Protein AF-A0A1Q7Q8C8-F1 (afdb_monomer)

pLDDT: mean 80.52, std 18.06, range [37.44, 98.44]

Structure (mmCIF, N/CA/C/O backbone):
data_AF-A0A1Q7Q8C8-F1
#
_entry.id   AF-A0A1Q7Q8C8-F1
#
loop_
_atom_site.group_PDB
_atom_site.id
_atom_site.type_symbol
_atom_site.label_atom_id
_atom_site.label_alt_id
_atom_site.label_comp_id
_atom_site.label_asym_id
_atom_site.label_entity_id
_atom_site.label_seq_id
_atom_site.pdbx_PDB_ins_code
_atom_site.Cartn_x
_atom_site.Cartn_y
_atom_site.Cartn_z
_atom_site.occupancy
_atom_site.B_iso_or_equiv
_atom_site.auth_seq_id
_atom_site.auth_comp_id
_atom_site.auth_asym_id
_atom_site.auth_atom_id
_atom_site.pdbx_PDB_model_num
ATOM 1 N N . MET A 1 1 ? 10.130 -3.781 -36.002 1.00 45.94 1 MET A N 1
ATOM 2 C CA . MET A 1 1 ? 10.849 -2.950 -35.009 1.00 45.94 1 MET A CA 1
ATOM 3 C C . MET A 1 1 ? 9.810 -2.053 -34.339 1.00 45.94 1 MET A C 1
ATOM 5 O O . MET A 1 1 ? 9.221 -1.246 -35.039 1.00 45.94 1 MET A O 1
ATOM 9 N N . GLN A 1 2 ? 9.482 -2.270 -33.060 1.00 54.88 2 GLN A N 1
ATOM 10 C CA . GLN A 1 2 ? 8.483 -1.458 -32.336 1.00 54.88 2 GLN A CA 1
ATOM 11 C C . GLN A 1 2 ? 9.151 -0.215 -31.720 1.00 54.88 2 GLN A C 1
ATOM 13 O O . GLN A 1 2 ? 10.257 -0.324 -31.184 1.00 54.88 2 GLN A O 1
ATOM 18 N N . ARG A 1 3 ? 8.516 0.956 -31.858 1.00 59.94 3 ARG A N 1
ATOM 19 C CA . ARG A 1 3 ? 9.008 2.287 -31.453 1.00 59.94 3 ARG A CA 1
ATOM 20 C C . ARG A 1 3 ? 8.841 2.506 -29.945 1.00 59.94 3 ARG A C 1
ATOM 22 O O . ARG A 1 3 ? 8.082 1.811 -29.282 1.00 59.94 3 ARG A O 1
ATOM 29 N N . ARG A 1 4 ? 9.516 3.522 -29.391 1.00 56.34 4 ARG A N 1
ATOM 30 C CA . ARG A 1 4 ? 9.386 3.944 -27.976 1.00 56.34 4 ARG A CA 1
ATOM 31 C C . ARG A 1 4 ? 7.927 4.215 -27.567 1.00 56.34 4 ARG A C 1
ATOM 33 O O . ARG A 1 4 ? 7.562 3.990 -26.420 1.00 56.34 4 ARG A O 1
ATOM 40 N N . GLU A 1 5 ? 7.093 4.644 -28.513 1.00 58.59 5 GLU A N 1
ATOM 41 C CA . GLU A 1 5 ? 5.653 4.866 -28.329 1.00 58.59 5 GLU A CA 1
ATOM 42 C C . GLU A 1 5 ? 4.870 3.578 -28.035 1.00 58.59 5 GLU A C 1
ATOM 44 O O . GLU A 1 5 ? 3.936 3.615 -27.237 1.00 58.59 5 GLU A O 1
ATOM 49 N N . ASP A 1 6 ? 5.312 2.429 -28.560 1.00 62.47 6 ASP A N 1
ATOM 50 C CA . ASP A 1 6 ? 4.689 1.119 -28.315 1.00 62.47 6 ASP A CA 1
ATOM 51 C C . ASP A 1 6 ? 4.881 0.646 -26.862 1.00 62.47 6 ASP A C 1
ATOM 53 O O . ASP A 1 6 ? 4.250 -0.314 -26.420 1.00 62.47 6 ASP A O 1
ATOM 57 N N . MET A 1 7 ? 5.741 1.330 -26.095 1.00 61.09 7 MET A N 1
ATOM 58 C CA . MET A 1 7 ? 5.990 1.036 -24.685 1.00 61.09 7 MET A CA 1
ATOM 59 C C . MET A 1 7 ? 5.110 1.853 -23.724 1.00 61.09 7 MET A C 1
ATOM 61 O O . MET A 1 7 ? 5.067 1.531 -22.536 1.00 61.09 7 MET A O 1
ATOM 65 N N . ARG A 1 8 ? 4.373 2.871 -24.209 1.00 61.03 8 ARG A N 1
ATOM 66 C CA . ARG A 1 8 ? 3.473 3.711 -23.384 1.00 61.03 8 ARG A CA 1
ATOM 67 C C . ARG A 1 8 ? 2.489 2.909 -22.518 1.00 61.03 8 ARG A C 1
ATOM 69 O O . ARG A 1 8 ? 2.345 3.274 -21.352 1.00 61.03 8 ARG A O 1
ATOM 76 N N . PRO A 1 9 ? 1.851 1.825 -23.005 1.00 58.94 9 PRO A N 1
ATOM 77 C CA . PRO A 1 9 ? 0.934 1.031 -22.182 1.00 58.94 9 PRO A CA 1
ATOM 78 C C . PRO A 1 9 ? 1.600 0.393 -20.955 1.00 58.94 9 PRO A C 1
ATOM 80 O O . PRO A 1 9 ? 0.945 0.173 -19.944 1.00 58.94 9 PRO A O 1
ATOM 83 N N . PHE A 1 10 ? 2.909 0.129 -21.011 1.00 60.78 10 PHE A N 1
ATOM 84 C CA . PHE A 1 10 ? 3.659 -0.473 -19.903 1.00 60.78 10 PHE A CA 1
ATOM 85 C C . PHE A 1 10 ? 4.160 0.556 -18.883 1.00 60.78 10 PHE A C 1
ATOM 87 O O . PHE A 1 10 ? 4.680 0.173 -17.836 1.00 60.78 10 PHE A O 1
ATOM 94 N N . MET A 1 11 ? 4.031 1.852 -19.182 1.00 67.25 11 MET A N 1
ATOM 95 C CA . MET A 1 11 ? 4.530 2.923 -18.323 1.00 67.25 11 MET A CA 1
ATOM 96 C C . MET A 1 11 ? 3.492 3.433 -17.319 1.00 67.25 11 MET A C 1
ATOM 98 O O . MET A 1 11 ? 3.884 3.879 -16.244 1.00 67.25 11 MET A O 1
ATOM 102 N N . ASP A 1 12 ? 2.193 3.339 -17.623 1.00 81.06 12 ASP A N 1
ATOM 103 C CA . ASP A 1 12 ? 1.120 3.764 -16.713 1.00 81.06 12 ASP A CA 1
ATOM 104 C C . ASP A 1 12 ? 0.337 2.561 -16.162 1.00 81.06 12 ASP A C 1
ATOM 106 O O . ASP A 1 12 ? -0.784 2.244 -16.574 1.00 81.06 12 ASP A O 1
ATOM 110 N N . ARG A 1 13 ? 0.978 1.856 -15.222 1.00 85.31 13 ARG A N 1
ATOM 111 C CA . ARG A 1 13 ? 0.416 0.668 -14.556 1.00 85.31 13 ARG A CA 1
ATOM 112 C C . ARG A 1 13 ? -0.884 0.996 -13.817 1.00 85.31 13 ARG A C 1
ATOM 114 O O . ARG A 1 13 ? -1.843 0.230 -13.891 1.00 85.31 13 ARG A O 1
ATOM 121 N N . ASP A 1 14 ? -0.940 2.160 -13.181 1.00 92.69 14 ASP A N 1
ATOM 122 C CA . ASP A 1 14 ? -2.064 2.565 -12.336 1.00 92.69 14 ASP A CA 1
ATOM 123 C C . ASP A 1 14 ? -3.303 2.923 -13.159 1.00 92.69 14 ASP A C 1
ATOM 125 O O . ASP A 1 14 ? -4.415 2.601 -12.743 1.00 92.69 14 ASP A O 1
ATOM 129 N N . ALA A 1 15 ? -3.134 3.505 -14.356 1.00 92.31 15 ALA A N 1
ATOM 130 C CA . ALA A 1 15 ? -4.243 3.680 -15.302 1.00 92.31 15 ALA A CA 1
ATOM 131 C C . ALA A 1 15 ? -4.898 2.347 -15.672 1.00 92.31 15 ALA A C 1
ATOM 133 O O . ALA A 1 15 ? -6.123 2.251 -15.734 1.00 92.31 15 ALA A O 1
ATOM 134 N N . SER A 1 16 ? -4.080 1.321 -15.914 1.00 91.25 16 SER A N 1
ATOM 135 C CA . SER A 1 16 ? -4.578 0.004 -16.314 1.00 91.25 16 SER A CA 1
ATOM 136 C C . SER A 1 16 ? -5.363 -0.657 -15.181 1.00 91.25 16 SER A C 1
ATOM 138 O O . SER A 1 16 ? -6.469 -1.144 -15.410 1.00 91.25 16 SER A O 1
ATOM 140 N N . ILE A 1 17 ? -4.837 -0.616 -13.950 1.00 95.06 17 ILE A N 1
ATOM 141 C CA . ILE A 1 17 ? -5.529 -1.144 -12.762 1.00 95.06 17 ILE A CA 1
ATOM 142 C C . ILE A 1 17 ? -6.854 -0.397 -12.544 1.00 95.06 17 ILE A C 1
ATOM 144 O O . ILE A 1 17 ? -7.894 -1.036 -12.382 1.00 95.06 17 ILE A O 1
ATOM 148 N N . ALA A 1 18 ? -6.838 0.940 -12.598 1.00 96.75 18 ALA A N 1
ATOM 149 C CA . ALA A 1 18 ? -8.039 1.754 -12.427 1.00 96.75 18 ALA A CA 1
ATOM 150 C C . ALA A 1 18 ? -9.103 1.435 -13.487 1.00 96.75 18 ALA A C 1
ATOM 152 O O . ALA A 1 18 ? -10.255 1.204 -13.137 1.00 96.75 18 ALA A O 1
ATOM 153 N N . SER A 1 19 ? -8.715 1.328 -14.762 1.00 95.94 19 SER A N 1
ATOM 154 C CA . SER A 1 19 ? -9.643 1.017 -15.857 1.00 95.94 19 SER A CA 1
ATOM 155 C C . SER A 1 19 ? -10.330 -0.342 -15.683 1.00 95.94 19 SER A C 1
ATOM 157 O O . SER A 1 19 ? -11.536 -0.461 -15.913 1.00 95.94 19 SER A O 1
ATOM 159 N N . VAL A 1 20 ? -9.592 -1.368 -15.240 1.00 96.50 20 VAL A N 1
ATOM 160 C CA . VAL A 1 20 ? -10.173 -2.688 -14.948 1.00 96.50 20 VAL A CA 1
ATOM 161 C C . VAL A 1 20 ? -11.140 -2.603 -13.769 1.00 96.50 20 VAL A C 1
ATOM 163 O O . VAL A 1 20 ? -12.252 -3.124 -13.864 1.00 96.50 20 VAL A O 1
ATOM 166 N N . MET A 1 21 ? -10.758 -1.921 -12.685 1.00 98.12 21 MET A N 1
ATOM 167 C CA . MET A 1 21 ? -11.630 -1.740 -11.522 1.00 98.12 21 MET A CA 1
ATOM 168 C C . MET A 1 21 ? -12.912 -0.988 -11.882 1.00 98.12 21 MET A C 1
ATOM 170 O O . MET A 1 21 ? -13.998 -1.447 -11.538 1.00 98.12 21 MET A O 1
ATOM 174 N N . GLU A 1 22 ? -12.819 0.109 -12.629 1.00 97.88 22 GLU A N 1
ATOM 175 C CA . GLU A 1 22 ? -13.979 0.879 -13.079 1.00 97.88 22 GLU A CA 1
ATOM 176 C C . GLU A 1 22 ? -14.919 0.027 -13.939 1.00 97.88 22 GLU A C 1
ATOM 178 O O . GLU A 1 22 ? -16.108 -0.074 -13.641 1.00 97.88 22 GLU A O 1
ATOM 183 N N . ARG A 1 23 ? -14.394 -0.626 -14.983 1.00 98.06 23 ARG A N 1
ATOM 184 C CA . ARG A 1 23 ? -15.218 -1.309 -15.992 1.00 98.06 23 ARG A CA 1
ATOM 185 C C . ARG A 1 23 ? -15.761 -2.656 -15.530 1.00 98.06 23 ARG A C 1
ATOM 187 O O . ARG A 1 23 ? -16.898 -3.008 -15.844 1.00 98.06 23 ARG A O 1
ATOM 194 N N . GLU A 1 24 ? -14.939 -3.446 -14.848 1.00 98.31 24 GLU A N 1
ATOM 195 C CA . GLU A 1 24 ? -15.262 -4.842 -14.545 1.00 98.31 24 GLU A CA 1
ATOM 196 C C . GLU A 1 24 ? -15.802 -5.048 -13.137 1.00 98.31 24 GLU A C 1
ATOM 198 O O . GLU A 1 24 ? -16.494 -6.044 -12.904 1.00 98.31 24 GLU A O 1
ATOM 203 N N . VAL A 1 25 ? -15.506 -4.127 -12.216 1.00 98.44 25 VAL A N 1
ATOM 204 C CA . VAL A 1 25 ? -15.885 -4.249 -10.807 1.00 98.44 25 VAL A CA 1
ATOM 205 C C . VAL A 1 25 ? -16.928 -3.203 -10.438 1.00 98.44 25 VAL A C 1
ATOM 207 O O . VAL A 1 25 ? -18.074 -3.561 -10.174 1.00 98.44 25 VAL A O 1
ATOM 210 N N . LEU A 1 26 ? -16.566 -1.921 -10.469 1.00 97.94 26 LEU A N 1
ATOM 211 C CA . LEU A 1 26 ? -17.373 -0.831 -9.922 1.00 97.94 26 LEU A CA 1
ATOM 212 C C . LEU A 1 26 ? -18.637 -0.567 -10.751 1.00 97.94 26 LEU A C 1
ATOM 214 O O . LEU A 1 26 ? -19.735 -0.617 -10.200 1.00 97.94 26 LEU A O 1
ATOM 218 N N . ALA A 1 27 ? -18.518 -0.410 -12.075 1.00 97.81 27 ALA A N 1
ATOM 219 C CA . ALA A 1 27 ? -19.667 -0.205 -12.968 1.00 97.81 27 ALA A CA 1
ATOM 220 C C . ALA A 1 27 ? -20.634 -1.402 -13.003 1.00 97.81 27 ALA A C 1
ATOM 222 O O . ALA A 1 27 ? -21.789 -1.270 -13.397 1.00 97.81 27 ALA A O 1
ATOM 223 N N . LYS A 1 28 ? -20.159 -2.585 -12.599 1.00 98.38 28 LYS A N 1
ATOM 224 C CA . LYS A 1 28 ? -20.944 -3.826 -12.538 1.00 98.38 28 LYS A CA 1
ATOM 225 C C . LYS A 1 28 ? -21.374 -4.182 -11.111 1.00 98.38 28 LYS A C 1
ATOM 227 O O . LYS A 1 28 ? -21.872 -5.286 -10.903 1.00 98.38 28 LYS A O 1
ATOM 232 N N . HIS A 1 29 ? -21.159 -3.287 -10.142 1.00 96.94 29 HIS A N 1
ATOM 233 C CA . HIS A 1 29 ? -21.492 -3.474 -8.725 1.00 96.94 29 HIS A CA 1
ATOM 234 C C . HIS A 1 29 ? -20.930 -4.769 -8.109 1.00 96.94 29 HIS A C 1
ATOM 236 O O . HIS A 1 29 ? -21.582 -5.434 -7.303 1.00 96.94 29 HIS A O 1
ATOM 242 N N . ARG A 1 30 ? -19.713 -5.157 -8.498 1.00 98.12 30 ARG A N 1
ATOM 243 C CA . ARG A 1 30 ? -19.024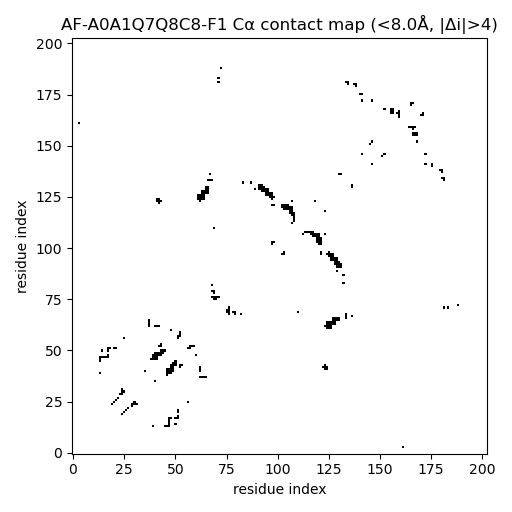 -6.344 -7.975 1.00 98.12 30 ARG A CA 1
ATOM 244 C C . ARG A 1 30 ? -18.066 -5.976 -6.846 1.00 98.12 30 ARG A C 1
ATOM 246 O O . ARG A 1 30 ? -17.753 -4.812 -6.616 1.00 98.12 30 ARG A O 1
ATOM 253 N N . LYS A 1 31 ? -17.565 -7.006 -6.165 1.00 97.44 31 LYS A N 1
ATOM 254 C CA . LYS A 1 31 ? -16.489 -6.907 -5.173 1.00 97.44 31 LYS A CA 1
ATOM 255 C C . LYS A 1 31 ? -15.210 -7.503 -5.747 1.00 97.44 31 LYS A C 1
ATOM 257 O O . LYS A 1 31 ? -15.272 -8.471 -6.502 1.00 97.44 31 LYS A O 1
ATOM 262 N N . ALA A 1 32 ? -14.068 -6.945 -5.366 1.00 97.69 32 ALA A N 1
ATOM 263 C CA . ALA A 1 32 ? -12.759 -7.451 -5.752 1.00 97.69 32 ALA A CA 1
ATOM 264 C C . ALA A 1 32 ? -11.773 -7.351 -4.586 1.00 97.69 32 ALA A C 1
ATOM 266 O O . ALA A 1 32 ? -11.897 -6.473 -3.733 1.00 97.69 32 ALA A O 1
ATOM 267 N N . LEU A 1 33 ? -10.786 -8.246 -4.589 1.00 97.38 33 LEU A N 1
ATOM 268 C CA . LEU A 1 33 ? -9.585 -8.152 -3.768 1.00 97.38 33 LEU A CA 1
ATOM 269 C C . LEU A 1 33 ? -8.428 -7.742 -4.680 1.00 97.38 33 LEU A C 1
ATOM 271 O O . LEU A 1 33 ? -8.157 -8.410 -5.675 1.00 97.38 33 LEU A O 1
ATOM 275 N N . MET A 1 34 ? -7.758 -6.644 -4.341 1.00 96.44 34 MET A N 1
ATOM 276 C CA . MET A 1 34 ? -6.591 -6.149 -5.067 1.00 96.44 34 MET A CA 1
ATOM 277 C C . MET A 1 34 ? -5.328 -6.461 -4.267 1.00 96.44 34 MET A C 1
ATOM 279 O O . MET A 1 34 ? -5.202 -6.021 -3.128 1.00 96.44 34 MET A O 1
ATOM 283 N N . ILE A 1 35 ? -4.389 -7.195 -4.867 1.00 94.25 35 ILE A N 1
ATOM 284 C CA . ILE A 1 35 ? -3.099 -7.533 -4.251 1.00 94.25 35 ILE A CA 1
ATOM 285 C C . ILE A 1 35 ? -2.000 -6.854 -5.067 1.00 94.25 35 ILE A C 1
ATOM 287 O O . ILE A 1 35 ? -1.610 -7.335 -6.127 1.00 94.25 35 ILE A O 1
ATOM 291 N N . PHE A 1 36 ? -1.535 -5.705 -4.581 1.00 92.88 36 PHE A N 1
ATOM 292 C CA . PHE A 1 36 ? -0.485 -4.897 -5.203 1.00 92.88 36 PHE A CA 1
ATOM 293 C C . PHE A 1 36 ? 0.386 -4.249 -4.123 1.00 92.88 36 PHE A C 1
ATOM 295 O O . PHE A 1 36 ? 0.001 -4.187 -2.955 1.00 92.88 36 PHE A O 1
ATOM 302 N N . GLY A 1 37 ? 1.543 -3.711 -4.520 1.00 87.88 37 GLY A N 1
ATOM 303 C CA . GLY A 1 37 ? 2.317 -2.832 -3.644 1.00 87.88 37 GLY A CA 1
ATOM 304 C C . GLY A 1 37 ? 1.478 -1.626 -3.210 1.00 87.88 37 GLY A C 1
ATOM 305 O O . GLY A 1 37 ? 0.803 -1.020 -4.041 1.00 87.88 37 GLY A O 1
ATOM 306 N N . VAL A 1 38 ? 1.526 -1.272 -1.921 1.00 90.19 38 VAL A N 1
ATOM 307 C CA . VAL A 1 38 ? 0.593 -0.305 -1.309 1.00 90.19 38 VAL A CA 1
ATOM 308 C C . VAL A 1 38 ? 0.555 1.051 -2.024 1.00 90.19 38 VAL A C 1
ATOM 310 O O . VAL A 1 38 ? -0.518 1.629 -2.143 1.00 90.19 38 VAL A O 1
ATOM 313 N N . LEU A 1 39 ? 1.674 1.521 -2.591 1.00 89.31 39 LEU A N 1
ATOM 314 C CA . LEU A 1 39 ? 1.739 2.771 -3.367 1.00 89.31 39 LEU A CA 1
ATOM 315 C C . LEU A 1 39 ? 0.782 2.793 -4.575 1.00 89.31 39 LEU A C 1
ATOM 317 O O . LEU A 1 39 ? 0.259 3.849 -4.922 1.00 89.31 39 LEU A O 1
ATOM 321 N N . HIS A 1 40 ? 0.487 1.634 -5.171 1.00 93.56 40 HIS A N 1
ATOM 322 C CA . HIS A 1 40 ? -0.492 1.508 -6.257 1.00 93.56 40 HIS A CA 1
ATOM 323 C C . HIS A 1 40 ? -1.941 1.625 -5.770 1.00 93.56 40 HIS A C 1
ATOM 325 O O . HIS A 1 40 ? -2.842 1.871 -6.576 1.00 93.56 40 HIS A O 1
ATOM 331 N N . LEU A 1 41 ? -2.174 1.443 -4.466 1.00 95.56 41 LEU A N 1
ATOM 332 C CA . LEU A 1 41 ? -3.501 1.311 -3.872 1.00 95.56 41 LEU A CA 1
ATOM 333 C C . LEU A 1 41 ? -3.910 2.463 -2.948 1.00 95.56 41 LEU A C 1
ATOM 335 O O . LEU A 1 41 ? -5.037 2.473 -2.482 1.00 95.56 41 LEU A O 1
ATOM 339 N N . MET A 1 42 ? -3.045 3.435 -2.666 1.00 93.38 42 MET A N 1
ATOM 340 C CA . MET A 1 42 ? -3.379 4.513 -1.725 1.00 93.38 42 MET A CA 1
ATOM 341 C C . MET A 1 42 ? -4.508 5.422 -2.208 1.00 93.38 42 MET A C 1
ATOM 343 O O . MET A 1 42 ? -4.618 5.692 -3.401 1.00 93.38 42 MET A O 1
ATOM 347 N N . HIS A 1 43 ? -5.268 5.992 -1.277 1.00 95.19 43 HIS A N 1
ATOM 348 C CA . HIS A 1 43 ? -6.231 7.053 -1.580 1.00 95.19 43 HIS A CA 1
ATOM 349 C C . HIS A 1 43 ? -5.549 8.300 -2.137 1.00 95.19 43 HIS A C 1
ATOM 351 O O . HIS A 1 43 ? -4.497 8.718 -1.647 1.00 95.19 43 HIS A O 1
ATOM 357 N N . GLY A 1 44 ? -6.175 8.940 -3.127 1.00 89.62 44 GLY A N 1
ATOM 358 C CA . GLY A 1 44 ? -5.678 10.170 -3.757 1.00 89.62 44 GLY A CA 1
ATOM 359 C C . GLY A 1 44 ? -4.362 10.031 -4.547 1.00 89.62 44 GLY A C 1
ATOM 360 O O . GLY A 1 44 ? -3.704 8.996 -4.576 1.00 89.62 44 GLY A O 1
ATOM 361 N N . GLY A 1 45 ? -3.921 11.112 -5.200 1.00 85.62 45 GLY A N 1
ATOM 362 C CA . GLY A 1 45 ? -2.681 11.112 -5.996 1.00 85.62 45 GLY A CA 1
ATOM 363 C C . GLY A 1 45 ? -2.754 10.258 -7.274 1.00 85.62 45 GLY A C 1
ATOM 364 O O . GLY A 1 45 ? -3.823 10.099 -7.861 1.00 85.62 45 GLY A O 1
ATOM 365 N N . GLY A 1 46 ? -1.612 9.757 -7.753 1.00 87.56 46 GLY A N 1
ATOM 366 C CA . GLY A 1 46 ? -1.493 9.053 -9.042 1.00 87.56 46 GLY A CA 1
ATOM 367 C C . GLY A 1 46 ? -1.839 7.558 -9.042 1.00 87.56 46 GLY A C 1
ATOM 368 O O . GLY A 1 46 ? -1.846 6.969 -10.124 1.00 87.56 46 GLY A O 1
ATOM 369 N N . SER A 1 47 ? -2.136 6.982 -7.874 1.00 93.12 47 SER A N 1
ATOM 370 C CA . SER A 1 47 ? -2.449 5.561 -7.670 1.00 93.12 47 SER A CA 1
ATOM 371 C C . SER A 1 47 ? -3.713 5.119 -8.416 1.00 93.12 47 SER A C 1
ATOM 373 O O . SER A 1 47 ? -4.525 5.944 -8.847 1.00 93.12 47 SER A O 1
ATOM 375 N N . ALA A 1 48 ? -3.927 3.806 -8.532 1.00 96.44 48 ALA A N 1
ATOM 376 C CA . ALA A 1 48 ? -5.134 3.272 -9.157 1.00 96.44 48 ALA A CA 1
ATOM 377 C C . ALA A 1 48 ? -6.398 3.681 -8.385 1.00 96.44 48 ALA A C 1
ATOM 379 O O . ALA A 1 48 ? -7.368 4.138 -8.988 1.00 96.44 48 ALA A O 1
ATOM 380 N N . VAL A 1 49 ? -6.345 3.589 -7.051 1.00 97.31 49 VAL A N 1
ATOM 381 C CA . VAL A 1 49 ? -7.451 3.969 -6.158 1.00 97.31 49 VAL A CA 1
ATOM 382 C C . VAL A 1 49 ? -7.760 5.450 -6.265 1.00 97.31 49 VAL A C 1
ATOM 384 O O . VAL A 1 49 ? -8.883 5.824 -6.591 1.00 97.31 49 VAL A O 1
A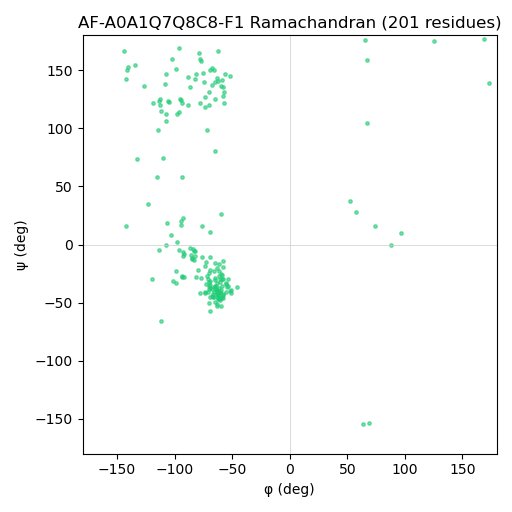TOM 387 N N . GLY A 1 50 ? -6.742 6.302 -6.135 1.00 95.75 50 GLY A N 1
ATOM 388 C CA . GLY A 1 50 ? -6.924 7.741 -6.264 1.00 95.75 50 GLY A CA 1
ATOM 389 C C . GLY A 1 50 ? -7.498 8.166 -7.618 1.00 95.75 50 GLY A C 1
ATOM 390 O O . GLY A 1 50 ? -8.184 9.186 -7.688 1.00 95.75 50 GLY A O 1
ATOM 391 N N . ARG A 1 51 ? -7.235 7.418 -8.699 1.00 96.06 51 ARG A N 1
ATOM 392 C CA . ARG A 1 51 ? -7.793 7.700 -10.031 1.00 96.06 51 ARG A CA 1
ATOM 393 C C . ARG A 1 51 ? -9.291 7.440 -10.095 1.00 96.06 51 ARG A C 1
ATOM 395 O O . ARG A 1 51 ? -10.020 8.379 -10.402 1.00 96.06 51 ARG A O 1
ATOM 402 N N . TYR A 1 52 ? -9.753 6.228 -9.789 1.00 97.12 52 TYR A N 1
ATOM 403 C CA . TYR A 1 52 ? -11.186 5.950 -9.911 1.00 97.12 52 TYR A CA 1
ATOM 404 C C . TYR A 1 52 ? -12.015 6.683 -8.847 1.00 97.12 52 TYR A C 1
ATOM 406 O O . TYR A 1 52 ? -13.172 7.017 -9.093 1.00 97.12 52 TYR A O 1
ATOM 414 N N . GLU A 1 53 ? -11.419 7.032 -7.700 1.00 97.12 53 GLU A N 1
ATOM 415 C CA . GLU A 1 53 ? -12.056 7.915 -6.718 1.00 97.12 53 GLU A CA 1
ATOM 416 C C . GLU A 1 53 ? -12.365 9.298 -7.299 1.00 97.12 53 GLU A C 1
ATOM 418 O O . GLU A 1 53 ? -13.462 9.821 -7.099 1.00 97.12 53 GLU A O 1
ATOM 423 N N . ARG A 1 54 ? -11.436 9.873 -8.077 1.00 95.56 54 ARG A N 1
ATOM 424 C CA . ARG A 1 54 ? -11.672 11.131 -8.808 1.00 95.56 54 ARG A CA 1
ATOM 425 C C . ARG A 1 54 ? -12.678 10.982 -9.948 1.00 95.56 54 ARG A C 1
ATOM 427 O O . ARG A 1 54 ? -13.283 11.976 -10.336 1.00 95.56 54 ARG A O 1
ATOM 434 N N . ASN A 1 55 ? -12.880 9.767 -10.447 1.00 95.06 55 ASN A N 1
ATOM 435 C CA . ASN A 1 55 ? -13.794 9.463 -11.548 1.00 95.06 55 ASN A CA 1
ATOM 436 C C . ASN A 1 55 ? -15.204 9.068 -11.071 1.00 95.06 55 ASN A C 1
ATOM 438 O O . ASN A 1 55 ? -15.942 8.408 -11.799 1.00 95.06 55 ASN A O 1
ATOM 442 N N . GLY A 1 56 ? -15.599 9.477 -9.861 1.00 95.25 56 GLY A N 1
ATOM 443 C CA . GLY A 1 56 ? -16.968 9.303 -9.365 1.00 95.25 56 GLY A CA 1
ATOM 444 C C . GLY A 1 56 ? -17.192 8.077 -8.482 1.00 95.25 56 GLY A C 1
ATOM 445 O O . GLY A 1 56 ? -18.337 7.799 -8.134 1.00 95.25 56 GLY A O 1
ATOM 446 N N . TYR A 1 57 ? -16.128 7.386 -8.059 1.00 96.62 57 TYR A N 1
ATOM 447 C CA . TYR A 1 57 ? -16.204 6.283 -7.094 1.00 96.62 57 TYR A CA 1
ATOM 448 C C . TYR A 1 57 ? -15.469 6.601 -5.777 1.00 96.62 57 TYR A C 1
ATOM 450 O O . TYR A 1 57 ? -14.527 5.892 -5.416 1.00 96.62 57 TYR A O 1
ATOM 458 N N . PRO A 1 58 ? -15.833 7.675 -5.051 1.00 95.44 58 PRO A N 1
ATOM 459 C CA . PRO A 1 58 ? -15.124 8.067 -3.836 1.00 95.44 58 PRO A CA 1
ATOM 460 C C . PRO A 1 58 ? -15.312 7.035 -2.715 1.00 95.44 58 PRO A C 1
ATOM 462 O O . PRO A 1 58 ? -16.426 6.570 -2.480 1.00 95.44 58 PRO A O 1
ATOM 465 N N . SER A 1 59 ? -14.233 6.716 -1.991 1.00 88.88 59 SER A N 1
ATOM 466 C CA . SER A 1 59 ? -14.282 5.940 -0.740 1.00 88.88 59 SER A CA 1
ATOM 467 C C . SER A 1 59 ? -14.930 4.550 -0.857 1.00 88.88 59 SER A C 1
ATOM 469 O O . SER A 1 59 ? -15.474 4.028 0.114 1.00 88.88 59 SER A O 1
ATOM 471 N N . VAL A 1 60 ? -14.867 3.927 -2.039 1.00 95.94 60 VAL A N 1
ATOM 472 C CA . VAL A 1 60 ? -15.418 2.577 -2.287 1.00 95.94 60 VAL A CA 1
ATOM 473 C C . VAL A 1 60 ? -14.441 1.443 -1.956 1.00 95.94 60 VAL A C 1
ATOM 475 O O . VAL A 1 60 ? -14.792 0.270 -2.081 1.00 95.94 60 VAL A O 1
ATOM 478 N N . THR A 1 61 ? -13.216 1.780 -1.552 1.00 97.50 61 THR A N 1
ATOM 479 C CA . THR A 1 61 ? -12.136 0.820 -1.311 1.00 97.50 61 THR A CA 1
ATOM 480 C C . THR A 1 61 ? -11.556 1.010 0.069 1.00 97.50 61 THR A C 1
ATOM 482 O O . THR A 1 61 ? -11.309 2.135 0.472 1.00 97.50 61 THR A O 1
ATOM 485 N N . PHE A 1 62 ? -11.317 -0.109 0.749 1.00 97.75 62 PHE A N 1
ATOM 486 C CA . PHE A 1 62 ? -10.591 -0.154 2.009 1.00 97.75 62 PHE A CA 1
ATOM 487 C C . PHE A 1 62 ? -9.135 -0.549 1.735 1.00 97.75 62 PHE A C 1
ATOM 489 O O . PHE A 1 62 ? -8.868 -1.669 1.288 1.00 97.75 62 PHE A O 1
ATOM 496 N N . VAL A 1 63 ? -8.197 0.367 1.956 1.00 97.62 63 VAL A N 1
ATOM 497 C CA . VAL A 1 63 ? -6.778 0.201 1.626 1.00 97.62 63 VAL A CA 1
ATOM 498 C C . VAL A 1 63 ? -6.001 -0.285 2.844 1.00 97.62 63 VAL A C 1
ATOM 500 O O . VAL A 1 63 ? -5.997 0.349 3.898 1.00 97.62 63 VAL A O 1
ATOM 503 N N . ILE A 1 64 ? -5.289 -1.401 2.685 1.00 97.62 64 ILE A N 1
ATOM 504 C CA . ILE A 1 64 ? -4.521 -2.038 3.758 1.00 97.62 64 ILE A CA 1
ATOM 505 C C . ILE A 1 64 ? -3.027 -1.927 3.458 1.00 97.62 64 ILE A C 1
ATOM 507 O O . ILE A 1 64 ? -2.558 -2.378 2.414 1.00 97.62 64 ILE A O 1
ATOM 511 N N . MET A 1 65 ? -2.271 -1.368 4.401 1.00 94.94 65 MET A N 1
ATOM 512 C CA . MET A 1 65 ? -0.811 -1.398 4.391 1.00 94.94 65 MET A CA 1
ATOM 513 C C . MET A 1 65 ? -0.319 -2.591 5.210 1.00 94.94 65 MET A C 1
ATOM 515 O O . MET A 1 65 ? -0.634 -2.706 6.391 1.00 94.94 65 MET A O 1
A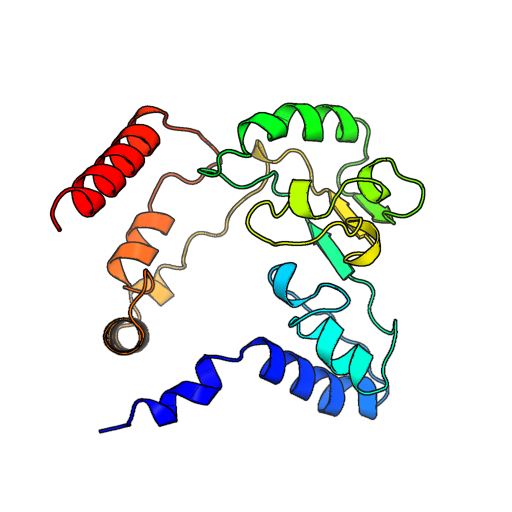TOM 519 N N . ALA A 1 66 ? 0.451 -3.487 4.596 1.00 92.44 66 ALA A N 1
ATOM 520 C CA . ALA A 1 66 ? 1.050 -4.614 5.304 1.00 92.44 66 ALA A CA 1
ATOM 521 C C . ALA A 1 66 ? 2.340 -4.202 6.027 1.00 92.44 66 ALA A C 1
ATOM 523 O O . ALA A 1 66 ? 3.128 -3.415 5.504 1.00 92.44 66 ALA A O 1
ATOM 524 N N . HIS A 1 67 ? 2.559 -4.752 7.219 1.00 91.88 67 HIS A N 1
ATOM 525 C CA . HIS A 1 67 ? 3.801 -4.604 7.959 1.00 91.88 67 HIS A CA 1
ATOM 526 C C . HIS A 1 67 ? 4.931 -5.374 7.279 1.00 91.88 67 HIS A C 1
ATOM 528 O O . HIS A 1 67 ? 4.875 -6.594 7.157 1.00 91.88 67 HIS A O 1
ATOM 534 N N . ASN A 1 68 ? 5.974 -4.655 6.884 1.00 86.38 68 ASN A N 1
ATOM 535 C CA . ASN A 1 68 ? 7.229 -5.202 6.369 1.00 86.38 68 ASN A CA 1
ATOM 536 C C . ASN A 1 68 ? 8.452 -4.394 6.859 1.00 86.38 68 ASN A C 1
ATOM 538 O O . ASN A 1 68 ? 9.540 -4.481 6.285 1.00 86.38 68 ASN A O 1
ATOM 542 N N . GLY A 1 69 ? 8.271 -3.571 7.900 1.00 85.88 69 GLY A N 1
ATOM 543 C CA . GLY A 1 69 ? 9.244 -2.557 8.312 1.00 85.88 69 GLY A CA 1
ATOM 544 C C . GLY A 1 69 ? 9.458 -1.469 7.248 1.00 85.88 69 GLY A C 1
ATOM 545 O O . GLY A 1 69 ? 8.593 -1.213 6.417 1.00 85.88 69 GLY A O 1
ATOM 546 N N . PHE A 1 70 ? 10.624 -0.824 7.256 1.00 82.50 70 PHE A N 1
ATOM 547 C CA . PHE A 1 70 ? 11.012 0.194 6.265 1.00 82.50 70 PHE A CA 1
ATOM 548 C C . PHE A 1 70 ? 11.824 -0.365 5.084 1.00 82.50 70 PHE A C 1
ATOM 550 O O . PHE A 1 70 ? 12.547 0.378 4.413 1.00 82.50 70 PHE A O 1
ATOM 557 N N . GLY A 1 71 ? 11.726 -1.679 4.849 1.00 65.44 71 GLY A N 1
ATOM 558 C CA . GLY A 1 71 ? 12.557 -2.410 3.894 1.00 65.44 71 GLY A CA 1
ATOM 559 C C . GLY A 1 71 ? 14.030 -2.464 4.311 1.00 65.44 71 GLY A C 1
ATOM 560 O O . GLY A 1 71 ? 14.502 -1.646 5.097 1.00 65.44 71 GLY A O 1
ATOM 561 N N . ASN A 1 72 ? 14.778 -3.430 3.785 1.00 53.59 72 ASN A N 1
ATOM 562 C CA . ASN A 1 72 ? 16.226 -3.483 3.987 1.00 53.59 72 ASN A CA 1
ATOM 563 C C . ASN A 1 72 ? 16.903 -2.530 2.990 1.00 53.59 72 ASN A C 1
ATOM 565 O O . ASN A 1 72 ? 16.416 -2.342 1.879 1.00 53.59 72 ASN A O 1
ATOM 569 N N . HIS A 1 73 ? 18.019 -1.910 3.385 1.00 56.19 73 HIS A N 1
ATOM 570 C CA . HIS A 1 73 ? 18.798 -0.970 2.556 1.00 56.19 73 HIS A CA 1
ATOM 571 C C . HIS A 1 73 ? 18.200 0.433 2.347 1.00 56.19 73 HIS A C 1
ATOM 573 O O . HIS A 1 73 ? 18.686 1.179 1.496 1.00 56.19 73 HIS A O 1
ATOM 579 N N . THR A 1 74 ? 17.213 0.839 3.150 1.00 66.81 74 THR A N 1
ATOM 580 C CA . THR A 1 74 ? 16.809 2.251 3.248 1.00 66.81 74 THR A CA 1
ATOM 581 C C . THR A 1 74 ? 17.437 2.898 4.490 1.00 66.81 74 THR A C 1
ATOM 583 O O . THR A 1 74 ? 17.623 2.220 5.508 1.00 66.81 74 THR A O 1
ATOM 586 N N . PRO A 1 75 ? 17.715 4.216 4.489 1.00 71.69 75 PRO A N 1
ATOM 587 C CA . PRO A 1 75 ? 18.113 4.938 5.703 1.00 71.69 75 PRO A CA 1
ATOM 588 C C . PRO A 1 75 ? 17.077 4.862 6.838 1.00 71.69 75 PRO A C 1
ATOM 590 O O . PRO A 1 75 ? 17.380 5.216 7.978 1.00 71.69 75 PRO A O 1
ATOM 593 N N . LEU A 1 76 ? 15.852 4.422 6.531 1.00 78.31 76 LEU A N 1
ATOM 594 C CA . LEU A 1 76 ? 14.756 4.273 7.480 1.00 78.31 76 LEU A CA 1
ATOM 595 C C . LEU A 1 76 ? 14.795 2.959 8.267 1.00 78.31 76 LEU A C 1
ATOM 597 O O . LEU A 1 76 ? 14.129 2.855 9.293 1.00 78.31 76 LEU A O 1
ATOM 601 N N . THR A 1 77 ? 15.613 1.987 7.855 1.00 80.62 77 THR A N 1
ATOM 602 C CA . THR A 1 77 ? 15.854 0.730 8.594 1.00 80.62 77 THR A CA 1
ATOM 603 C C . THR A 1 77 ? 16.110 0.936 10.088 1.00 80.62 77 THR A C 1
ATOM 605 O O . THR A 1 77 ? 15.612 0.168 10.911 1.00 80.62 77 THR A O 1
ATOM 608 N N . LYS A 1 78 ? 16.814 2.014 10.457 1.00 82.62 78 LYS A N 1
ATOM 609 C CA . LYS A 1 78 ? 17.095 2.404 11.851 1.00 82.62 78 LYS A CA 1
ATOM 610 C C . LYS A 1 78 ? 15.846 2.625 12.718 1.00 82.62 78 LYS A C 1
ATOM 612 O O . LYS A 1 78 ? 15.943 2.612 13.939 1.00 82.62 78 LYS A O 1
ATOM 617 N N . TYR A 1 79 ? 14.678 2.842 12.112 1.00 86.31 79 TYR A N 1
ATOM 618 C CA . TYR A 1 79 ? 13.415 3.057 12.821 1.00 86.31 79 TYR A CA 1
ATOM 619 C C . TYR A 1 79 ? 12.619 1.768 13.057 1.00 86.31 79 TYR A C 1
ATOM 621 O O . TYR A 1 79 ? 11.630 1.802 13.790 1.00 86.31 79 TYR A O 1
ATOM 629 N N . ASN A 1 80 ? 13.041 0.637 12.481 1.00 88.69 80 ASN A N 1
ATOM 630 C CA . ASN A 1 80 ? 12.296 -0.619 12.551 1.00 88.69 80 ASN A CA 1
ATOM 631 C C . ASN A 1 80 ? 12.049 -1.085 13.994 1.00 88.69 80 ASN A C 1
ATOM 633 O O . ASN A 1 80 ? 10.920 -1.413 14.344 1.00 88.69 80 ASN A O 1
ATOM 637 N N . GLU A 1 81 ? 13.068 -1.055 14.857 1.00 90.69 81 GLU A N 1
ATOM 638 C CA . GLU A 1 81 ? 12.895 -1.484 16.250 1.00 90.69 81 GLU A CA 1
ATOM 639 C C . GLU A 1 81 ? 11.917 -0.591 17.020 1.00 90.69 81 GLU A C 1
ATOM 641 O O . GLU A 1 81 ? 11.141 -1.063 17.847 1.00 90.69 81 GLU A O 1
ATOM 646 N N . ALA A 1 82 ? 11.951 0.721 16.770 1.00 91.69 82 ALA A N 1
ATOM 647 C CA . ALA A 1 82 ? 11.054 1.661 17.430 1.00 91.69 82 ALA A CA 1
ATOM 648 C C . ALA A 1 82 ? 9.599 1.449 16.991 1.00 91.69 82 ALA A C 1
ATOM 650 O O . ALA A 1 82 ? 8.697 1.538 17.826 1.00 91.69 82 ALA A O 1
ATOM 651 N N . LEU A 1 83 ? 9.384 1.148 15.707 1.00 92.12 83 LEU A N 1
ATOM 652 C CA . LEU A 1 83 ? 8.080 0.779 15.166 1.00 92.12 83 LEU A CA 1
ATOM 653 C C . LEU A 1 83 ? 7.578 -0.528 15.795 1.00 92.12 83 LEU A C 1
ATOM 655 O O . LEU A 1 83 ? 6.487 -0.545 16.361 1.00 92.12 83 LEU A O 1
ATOM 659 N N . GLU A 1 84 ? 8.385 -1.591 15.761 1.00 93.12 84 GLU A N 1
ATOM 660 C CA . GLU A 1 84 ? 7.998 -2.909 16.278 1.00 93.12 84 GLU A CA 1
ATOM 661 C C . GLU A 1 84 ? 7.735 -2.904 17.781 1.00 93.12 84 GLU A C 1
ATOM 663 O O . GLU A 1 84 ? 6.739 -3.471 18.218 1.00 93.12 84 GLU A O 1
ATOM 668 N N . ARG A 1 85 ? 8.525 -2.173 18.580 1.00 94.75 85 ARG A N 1
ATOM 669 C CA . ARG A 1 85 ? 8.248 -2.013 20.019 1.00 94.75 85 ARG A CA 1
ATOM 670 C C . ARG A 1 85 ? 6.850 -1.460 20.299 1.00 94.75 85 ARG A C 1
ATOM 672 O O . ARG A 1 85 ? 6.242 -1.831 21.297 1.00 94.75 85 ARG A O 1
ATOM 679 N N . ARG A 1 86 ? 6.329 -0.578 19.440 1.00 93.94 86 ARG A N 1
ATOM 680 C CA . ARG A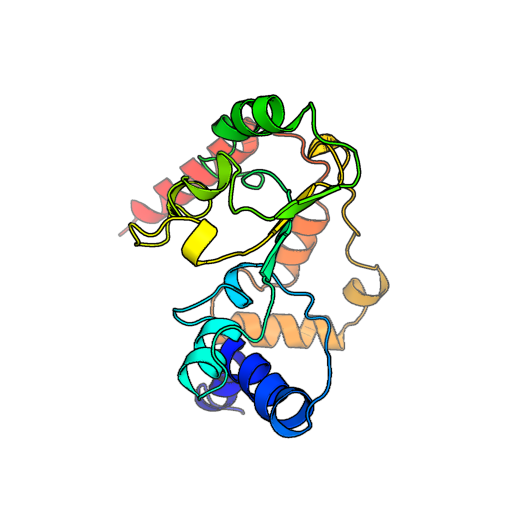 1 86 ? 4.995 0.023 19.614 1.00 93.94 86 ARG A CA 1
ATOM 681 C C . ARG A 1 86 ? 3.846 -0.883 19.180 1.00 93.94 86 ARG A C 1
ATOM 683 O O . ARG A 1 86 ? 2.722 -0.654 19.619 1.00 93.94 86 ARG A O 1
ATOM 690 N N . ILE A 1 87 ? 4.110 -1.865 18.321 1.00 93.88 87 ILE A N 1
ATOM 691 C CA . ILE A 1 87 ? 3.107 -2.832 17.845 1.00 93.88 87 ILE A CA 1
ATOM 692 C C . ILE A 1 87 ? 3.301 -4.229 18.448 1.00 93.88 87 ILE A C 1
ATOM 694 O O . ILE A 1 87 ? 2.502 -5.116 18.188 1.00 93.88 87 ILE A O 1
ATOM 698 N N . ALA A 1 88 ? 4.318 -4.432 19.290 1.00 92.50 88 ALA A N 1
ATOM 699 C CA . ALA A 1 88 ? 4.651 -5.728 19.884 1.00 92.50 88 ALA A CA 1
ATOM 700 C C . ALA A 1 88 ? 3.508 -6.347 20.707 1.00 92.50 88 ALA A C 1
ATOM 702 O O . ALA A 1 88 ? 3.446 -7.563 20.851 1.00 92.50 88 ALA A O 1
ATOM 703 N N . SER A 1 89 ? 2.602 -5.525 21.244 1.00 92.75 89 SER A N 1
ATOM 704 C CA . SER A 1 89 ? 1.426 -5.991 21.988 1.00 92.75 89 SER A CA 1
ATOM 705 C C . SER A 1 89 ? 0.254 -6.409 21.097 1.00 92.75 89 SER A C 1
ATOM 707 O O . SER A 1 89 ? -0.763 -6.878 21.610 1.00 92.75 89 SER A O 1
ATOM 709 N N . TRP A 1 90 ? 0.347 -6.213 19.781 1.00 95.12 90 TRP A N 1
ATOM 710 C CA . TRP A 1 90 ? -0.733 -6.559 18.868 1.00 95.12 90 TRP A CA 1
ATOM 711 C C . TRP A 1 90 ? -0.815 -8.079 18.684 1.00 95.12 90 TRP A C 1
ATOM 713 O O . TRP A 1 90 ? 0.222 -8.733 18.550 1.00 95.12 90 TRP A O 1
ATOM 723 N N . PRO A 1 91 ? -2.030 -8.657 18.622 1.00 95.94 91 PRO A N 1
ATOM 724 C CA . PRO A 1 91 ? -2.200 -10.062 18.277 1.00 95.94 91 PRO A CA 1
ATOM 725 C C . PRO A 1 91 ? -1.572 -10.395 16.920 1.00 95.94 91 PRO A C 1
ATOM 727 O O . PRO A 1 91 ? -1.597 -9.582 15.992 1.00 95.94 91 PRO A O 1
ATOM 730 N N . VAL A 1 92 ? -1.047 -11.613 16.798 1.00 96.06 92 VAL A N 1
ATOM 731 C CA . VAL A 1 92 ? -0.489 -12.140 15.550 1.00 96.06 92 VAL A CA 1
ATOM 732 C C . VAL A 1 92 ? -1.379 -13.287 15.053 1.00 96.06 92 VAL A C 1
ATOM 734 O O . VAL A 1 92 ? -1.508 -14.279 15.773 1.00 96.06 92 VAL A O 1
ATOM 737 N N . PRO A 1 93 ? -1.980 -13.199 13.848 1.00 96.38 93 PRO A N 1
ATOM 738 C CA . PRO A 1 93 ? -2.060 -12.023 12.973 1.00 96.38 93 PRO A CA 1
ATOM 739 C C . PRO A 1 93 ? -3.120 -11.008 13.445 1.00 96.38 93 PRO A C 1
ATOM 741 O O . PRO A 1 93 ? -4.075 -11.361 14.137 1.00 96.38 93 PRO A O 1
ATOM 744 N N . SER A 1 94 ? -3.002 -9.751 13.011 1.00 96.31 94 SER A N 1
ATOM 745 C CA . SER A 1 94 ? -4.031 -8.724 13.215 1.00 96.31 94 SER A CA 1
ATOM 746 C C . SER A 1 94 ? -4.183 -7.785 12.019 1.00 96.31 94 SER A C 1
ATOM 748 O O . SER A 1 94 ? -3.216 -7.392 11.372 1.00 96.31 94 SER A O 1
ATOM 750 N N . LEU A 1 95 ? -5.431 -7.400 11.743 1.00 96.94 95 LEU A N 1
ATOM 751 C CA . LEU A 1 95 ? -5.777 -6.285 10.866 1.00 96.94 95 LEU A CA 1
ATOM 752 C C . LEU A 1 95 ? -6.392 -5.189 11.729 1.00 96.94 95 LEU A C 1
ATOM 754 O O . LEU A 1 95 ? -7.457 -5.381 12.315 1.00 96.94 95 LEU A O 1
ATOM 758 N N . VAL A 1 96 ? -5.718 -4.047 11.808 1.00 95.88 96 VAL A N 1
ATOM 759 C CA . VAL A 1 96 ? -6.117 -2.939 12.677 1.00 95.88 96 VAL A CA 1
ATOM 760 C C . VAL A 1 96 ? -6.543 -1.751 11.814 1.00 95.88 96 VAL A C 1
ATOM 762 O O . VAL A 1 96 ? -5.740 -1.293 10.998 1.00 95.88 96 VAL A O 1
ATOM 765 N N . PRO A 1 97 ? -7.773 -1.220 11.962 1.00 96.75 97 PRO A N 1
ATOM 766 C CA . PRO A 1 97 ? -8.129 0.068 11.377 1.00 96.75 97 PRO A CA 1
ATOM 767 C C . PRO A 1 97 ? -7.175 1.151 11.889 1.00 96.75 97 PRO A C 1
ATOM 769 O O . PRO A 1 97 ? -6.953 1.258 13.092 1.00 96.75 97 PRO A O 1
ATOM 772 N N . LEU A 1 98 ? -6.612 1.971 11.002 1.00 94.69 98 LEU A N 1
ATOM 773 C CA . LEU A 1 98 ? -5.652 3.002 11.399 1.00 94.69 98 LEU A CA 1
ATOM 774 C C . LEU A 1 98 ? -6.293 4.024 12.333 1.00 94.69 98 LEU A C 1
ATOM 776 O O . LEU A 1 98 ? -5.668 4.456 13.304 1.00 94.69 98 LEU A O 1
ATOM 780 N N . LYS A 1 99 ? -7.526 4.436 12.030 1.00 92.88 99 LYS A N 1
ATOM 781 C CA . LYS A 1 99 ? -8.229 5.477 12.781 1.00 92.88 99 LYS A CA 1
ATOM 782 C C . LYS A 1 99 ? -8.344 5.088 14.258 1.00 92.88 99 LYS A C 1
ATOM 784 O O . LYS A 1 99 ? -8.845 4.021 14.585 1.00 92.88 99 LYS A O 1
ATOM 789 N N . GLY A 1 100 ? -7.913 5.987 15.144 1.00 90.50 100 GLY A N 1
ATOM 790 C CA . GLY A 1 100 ? -7.895 5.747 16.592 1.00 90.50 100 GLY A CA 1
ATOM 791 C C . GLY A 1 100 ? -6.618 5.078 17.107 1.00 90.50 100 GLY A C 1
ATOM 792 O O . GLY A 1 100 ? -6.484 4.882 18.311 1.00 90.50 100 GLY A O 1
ATOM 793 N N . THR A 1 101 ? -5.660 4.772 16.230 1.00 92.69 101 THR A N 1
ATOM 794 C CA . THR A 1 101 ? -4.313 4.335 16.617 1.00 92.69 101 THR A CA 1
ATOM 795 C C . THR A 1 101 ? -3.311 5.475 16.480 1.00 92.69 101 THR A C 1
ATOM 797 O O . THR A 1 101 ? -3.503 6.400 15.693 1.00 92.69 101 THR A O 1
ATOM 800 N N . TRP A 1 102 ? -2.181 5.362 17.176 1.00 93.50 102 TRP A N 1
ATOM 801 C CA . TRP A 1 102 ? -1.062 6.296 17.029 1.00 93.50 102 TRP A CA 1
ATOM 802 C C . TRP A 1 102 ? -0.467 6.306 15.609 1.00 93.50 102 TRP A C 1
ATOM 804 O O . TRP A 1 102 ? 0.155 7.292 15.219 1.00 93.50 102 TRP A O 1
ATOM 814 N N . LEU A 1 103 ? -0.649 5.229 14.828 1.00 93.00 103 LEU A N 1
ATOM 815 C CA . LEU A 1 103 ? -0.185 5.169 13.441 1.00 93.00 103 LEU A CA 1
ATOM 816 C C . LEU A 1 103 ? -0.922 6.181 12.568 1.00 93.00 103 LEU A C 1
ATOM 818 O O . LEU A 1 103 ? -0.300 6.755 11.684 1.00 93.00 103 LEU A O 1
ATOM 822 N N . ALA A 1 104 ? -2.212 6.434 12.818 1.00 93.62 104 ALA A N 1
ATOM 823 C CA . ALA A 1 104 ? -3.003 7.348 11.995 1.00 93.62 104 ALA A CA 1
ATOM 824 C C . ALA A 1 104 ? -2.444 8.773 11.953 1.00 93.62 104 ALA A C 1
ATOM 826 O O . ALA A 1 104 ? -2.697 9.479 10.977 1.00 93.62 104 ALA A O 1
ATOM 827 N N . ASP A 1 105 ? -1.702 9.183 12.979 1.00 92.62 105 ASP A N 1
ATOM 828 C CA . ASP A 1 105 ? -1.165 10.535 13.111 1.00 92.62 105 ASP A CA 1
ATOM 829 C C . ASP A 1 105 ? 0.246 10.694 12.549 1.00 92.62 105 ASP A C 1
ATOM 831 O O . ASP A 1 105 ? 0.742 11.817 12.450 1.00 92.62 105 ASP A O 1
ATOM 835 N N . LEU A 1 106 ? 0.883 9.596 12.139 1.00 90.50 106 LEU A N 1
ATOM 836 C CA . LEU A 1 106 ? 2.178 9.659 11.481 1.00 90.50 106 LEU A CA 1
ATOM 837 C C . LEU A 1 106 ? 2.065 10.376 10.141 1.00 90.50 106 LEU A C 1
ATOM 839 O O . LEU A 1 106 ? 1.126 10.163 9.367 1.00 90.50 106 LEU A O 1
ATOM 843 N N . GLU A 1 107 ? 3.065 11.198 9.845 1.00 88.69 107 GLU A N 1
ATOM 844 C CA . GLU A 1 107 ? 3.213 11.770 8.517 1.00 88.69 107 GLU A CA 1
ATOM 845 C C . GLU A 1 107 ? 3.456 10.660 7.497 1.00 88.69 107 GLU A C 1
ATOM 847 O O . GLU A 1 107 ? 4.170 9.692 7.749 1.00 88.69 107 GLU A O 1
ATOM 852 N N . TYR A 1 108 ? 2.894 10.824 6.308 1.00 84.44 108 TYR A N 1
ATOM 853 C CA . TYR A 1 108 ? 3.109 9.938 5.172 1.00 84.44 108 TYR A CA 1
ATOM 854 C C . TYR A 1 108 ? 4.606 9.725 4.879 1.00 84.44 108 TYR A C 1
ATOM 856 O O . TYR A 1 108 ? 5.043 8.594 4.661 1.00 84.44 108 TYR A O 1
ATOM 864 N N . GLY A 1 109 ? 5.401 10.796 4.993 1.00 82.19 109 GLY A N 1
ATOM 865 C CA . GLY A 1 109 ? 6.855 10.767 4.823 1.00 82.19 109 GLY A CA 1
ATOM 866 C C . GLY A 1 109 ? 7.600 9.871 5.819 1.00 82.19 109 GLY A C 1
ATOM 867 O O . GLY A 1 109 ? 8.736 9.492 5.556 1.00 82.19 109 GLY A O 1
ATOM 868 N N . TYR A 1 110 ? 6.968 9.478 6.932 1.00 84.12 110 TYR A N 1
ATOM 869 C CA . TYR A 1 110 ? 7.554 8.527 7.877 1.00 84.12 110 TYR A CA 1
ATOM 870 C C . TYR A 1 110 ? 7.801 7.159 7.228 1.00 84.12 110 TYR A C 1
ATOM 872 O O . TYR A 1 110 ? 8.846 6.557 7.454 1.00 84.12 110 TYR A O 1
ATOM 880 N N . PHE A 1 111 ? 6.864 6.690 6.396 1.00 83.38 111 PHE A N 1
ATOM 881 C CA . PHE A 1 111 ? 6.997 5.439 5.641 1.00 83.38 111 PHE A CA 1
ATOM 882 C C . PHE A 1 111 ? 7.574 5.658 4.234 1.00 83.38 111 PHE A C 1
ATOM 884 O O . PHE A 1 111 ? 8.226 4.763 3.700 1.00 83.38 111 PHE A O 1
ATOM 891 N N . PHE A 1 112 ? 7.358 6.840 3.647 1.00 81.19 112 PHE A N 1
ATOM 892 C CA . PHE A 1 112 ? 7.697 7.151 2.254 1.00 81.19 112 PHE A CA 1
ATOM 893 C C . PHE A 1 112 ? 8.439 8.499 2.152 1.00 81.19 112 PHE A C 1
ATOM 895 O O . PHE A 1 112 ? 7.859 9.494 1.724 1.00 81.19 112 PHE A O 1
ATOM 902 N N . PRO A 1 113 ? 9.717 8.567 2.559 1.00 74.06 113 PRO A N 1
ATOM 903 C CA . PRO A 1 113 ? 10.436 9.827 2.778 1.00 74.06 113 PRO A CA 1
ATOM 904 C C . PRO A 1 113 ? 10.778 10.554 1.474 1.00 74.06 113 PRO A C 1
ATOM 906 O O . PRO A 1 113 ? 10.877 11.779 1.457 1.00 74.06 113 PRO A O 1
ATOM 909 N N . ASP A 1 114 ? 10.923 9.807 0.379 1.00 70.31 114 ASP A N 1
ATOM 910 C CA . ASP A 1 114 ? 11.179 10.360 -0.953 1.00 70.31 114 ASP A CA 1
ATOM 911 C C . ASP A 1 114 ? 9.915 10.962 -1.585 1.00 70.31 114 ASP A C 1
ATOM 913 O O . ASP A 1 114 ? 9.985 11.661 -2.600 1.00 70.31 114 ASP A O 1
ATOM 917 N N . GLU A 1 115 ? 8.747 10.729 -0.983 1.00 68.38 115 GLU A N 1
ATOM 918 C CA . GLU A 1 115 ? 7.500 11.287 -1.465 1.00 68.38 115 GLU A CA 1
ATOM 919 C C . GLU A 1 115 ? 7.149 12.596 -0.753 1.00 68.38 115 GLU A C 1
ATOM 921 O O . GLU A 1 115 ? 7.018 12.691 0.467 1.00 68.38 115 GLU A O 1
ATOM 926 N N . ARG A 1 116 ? 6.954 13.647 -1.552 1.00 58.12 116 ARG A N 1
ATOM 927 C CA . ARG A 1 116 ? 6.602 14.976 -1.048 1.00 58.12 116 ARG A CA 1
ATOM 928 C C . ARG A 1 116 ? 5.144 14.986 -0.591 1.00 58.12 116 ARG A C 1
ATOM 930 O O . ARG A 1 116 ? 4.234 14.841 -1.403 1.00 58.12 116 ARG A O 1
ATOM 937 N N . GLY A 1 117 ? 4.905 15.240 0.691 1.00 62.62 117 GLY A N 1
ATOM 938 C CA . GLY A 1 117 ? 3.556 15.464 1.205 1.00 62.62 117 GLY A CA 1
ATOM 939 C C . GLY A 1 117 ? 3.511 15.570 2.724 1.00 62.62 117 GLY A C 1
ATOM 940 O O . GLY A 1 117 ? 4.152 14.795 3.420 1.00 62.62 117 GLY A O 1
ATOM 941 N N . ARG A 1 118 ? 2.712 16.512 3.236 1.00 65.62 118 ARG A N 1
ATOM 942 C CA . ARG A 1 118 ? 2.448 16.694 4.679 1.00 65.62 118 ARG A CA 1
ATOM 943 C C . ARG A 1 118 ? 1.180 15.973 5.150 1.00 65.62 118 ARG A C 1
ATOM 945 O O . ARG A 1 118 ? 0.622 16.298 6.192 1.00 65.62 118 ARG A O 1
ATOM 952 N N . ASN A 1 119 ? 0.679 15.031 4.352 1.00 83.25 119 ASN A N 1
ATOM 953 C CA . ASN A 1 119 ? -0.524 14.288 4.704 1.00 83.25 119 ASN A CA 1
ATOM 954 C C . ASN A 1 119 ? -0.203 13.261 5.785 1.00 83.25 119 ASN A C 1
ATOM 956 O O . ASN A 1 119 ? 0.884 12.688 5.800 1.00 83.25 119 ASN A O 1
ATOM 960 N N . ARG A 1 120 ? -1.174 12.992 6.654 1.00 91.19 120 ARG A N 1
ATOM 961 C CA . ARG A 1 120 ? -1.118 11.843 7.557 1.00 91.19 120 ARG A CA 1
ATOM 962 C C . ARG A 1 120 ? -1.254 10.548 6.765 1.00 91.19 120 ARG A C 1
ATOM 964 O O . ARG A 1 120 ? -1.950 10.516 5.748 1.00 91.19 120 ARG A O 1
ATOM 971 N N . ILE A 1 121 ? -0.655 9.467 7.253 1.00 91.81 121 ILE A N 1
ATOM 972 C CA . ILE A 1 121 ? -0.787 8.145 6.629 1.00 91.81 121 ILE A CA 1
ATOM 973 C C . ILE A 1 121 ? -2.251 7.673 6.599 1.00 91.81 121 ILE A C 1
ATOM 975 O O . ILE A 1 121 ? -2.680 7.071 5.620 1.00 91.81 121 ILE A O 1
ATOM 979 N N . SER A 1 122 ? -3.058 8.058 7.594 1.00 93.75 122 SER A N 1
ATOM 980 C CA . SER A 1 122 ? -4.505 7.785 7.639 1.00 93.75 122 SER A CA 1
ATOM 981 C C . SER A 1 122 ? -5.323 8.462 6.537 1.00 93.75 122 SER A C 1
ATOM 983 O O . SER A 1 122 ? -6.455 8.067 6.295 1.00 93.75 122 SER A O 1
ATOM 985 N N . ALA A 1 123 ? -4.776 9.466 5.846 1.00 92.88 123 ALA A N 1
ATOM 986 C CA . ALA A 1 123 ? -5.417 10.049 4.667 1.00 92.88 123 ALA A CA 1
ATOM 987 C C . ALA A 1 123 ? -5.140 9.243 3.384 1.00 92.88 123 ALA A C 1
ATOM 989 O O . ALA A 1 123 ? -5.631 9.599 2.315 1.00 92.88 123 ALA A O 1
ATOM 990 N N . ARG A 1 124 ? -4.287 8.214 3.464 1.00 93.25 124 ARG A N 1
ATOM 991 C CA . ARG A 1 124 ? -3.803 7.427 2.323 1.00 93.25 124 ARG A CA 1
ATOM 992 C C . ARG A 1 124 ? -4.160 5.948 2.427 1.00 93.25 124 ARG A C 1
ATOM 994 O O . ARG A 1 124 ? -4.306 5.313 1.386 1.00 93.25 124 ARG A O 1
ATOM 1001 N N . VAL A 1 125 ? -4.281 5.413 3.643 1.00 95.19 125 VAL A N 1
ATOM 1002 C CA . VAL A 1 125 ? -4.608 4.006 3.921 1.00 95.19 125 VAL A CA 1
ATOM 1003 C C . VAL A 1 125 ? -5.557 3.896 5.121 1.00 95.19 125 VAL A C 1
ATOM 1005 O O . VAL A 1 125 ? -5.487 4.716 6.038 1.00 95.19 125 VAL A O 1
ATOM 1008 N N . ASP A 1 126 ? -6.404 2.866 5.142 1.00 97.62 126 ASP A N 1
ATOM 1009 C CA . ASP A 1 126 ? -7.439 2.670 6.168 1.00 97.62 126 ASP A CA 1
ATOM 1010 C C . ASP A 1 126 ? -7.062 1.645 7.235 1.00 97.62 126 ASP A C 1
ATOM 1012 O O . ASP A 1 126 ? -7.509 1.748 8.379 1.00 97.62 126 ASP A O 1
ATOM 1016 N N . GLY A 1 127 ? -6.268 0.635 6.871 1.00 97.38 127 GLY A N 1
ATOM 1017 C CA . GLY A 1 127 ? -5.907 -0.481 7.744 1.00 97.38 127 GLY A CA 1
ATOM 1018 C C . GLY A 1 127 ? -4.421 -0.824 7.718 1.00 97.38 127 GLY A C 1
ATOM 1019 O O . GLY A 1 127 ? -3.721 -0.571 6.737 1.00 97.38 127 GLY A O 1
ATOM 1020 N N . TYR A 1 128 ? -3.946 -1.421 8.808 1.00 96.62 128 TYR 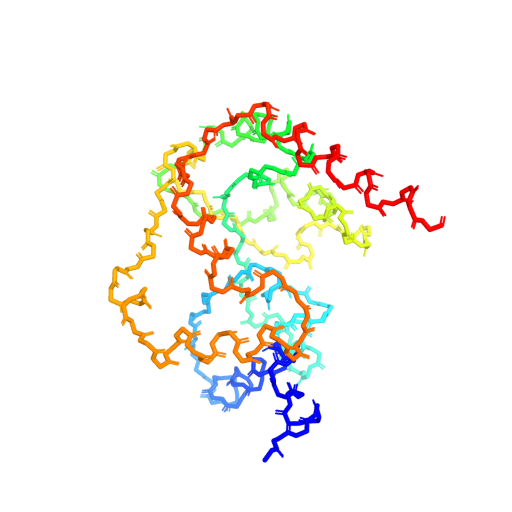A N 1
ATOM 1021 C CA . TYR A 1 128 ? -2.597 -1.959 8.940 1.00 96.62 128 TYR A CA 1
ATOM 1022 C C . TYR A 1 128 ? -2.674 -3.459 9.202 1.00 96.62 128 TYR A C 1
ATOM 1024 O O . TYR A 1 128 ? -3.301 -3.885 10.174 1.00 96.62 128 TYR A O 1
ATOM 1032 N N . LEU A 1 129 ? -2.061 -4.258 8.333 1.00 96.56 129 LEU A N 1
ATOM 1033 C CA . LEU A 1 129 ? -1.990 -5.709 8.480 1.00 96.56 129 LEU A CA 1
ATOM 1034 C C . LEU A 1 129 ? -0.660 -6.092 9.127 1.00 96.56 129 LEU A C 1
ATOM 1036 O O . LEU A 1 129 ? 0.396 -5.931 8.521 1.00 96.56 129 LEU A O 1
ATOM 1040 N N . TYR A 1 130 ? -0.720 -6.633 10.336 1.00 95.88 130 TYR A N 1
ATOM 1041 C CA . TYR A 1 130 ? 0.423 -7.150 11.072 1.00 95.88 130 TYR A CA 1
ATOM 1042 C C . TYR A 1 130 ? 0.374 -8.681 11.098 1.00 95.88 130 TYR A C 1
ATOM 1044 O O . TYR A 1 130 ? -0.507 -9.281 11.711 1.00 95.88 130 TYR A O 1
ATOM 1052 N N . LEU A 1 131 ? 1.321 -9.318 10.409 1.00 94.38 131 LEU A N 1
ATOM 1053 C CA . LEU A 1 131 ? 1.442 -10.782 10.343 1.00 94.38 131 LEU A CA 1
ATOM 1054 C C . LEU A 1 131 ? 2.487 -11.339 11.320 1.00 94.38 131 LEU A C 1
ATOM 1056 O O . LEU A 1 131 ? 2.710 -12.544 11.353 1.00 94.38 131 LEU A O 1
ATOM 1060 N N . GLY A 1 132 ? 3.098 -10.466 12.120 1.00 92.88 132 GLY A N 1
ATOM 1061 C CA . GLY A 1 132 ? 4.183 -10.788 13.035 1.00 92.88 132 GLY A CA 1
ATOM 1062 C C . GLY A 1 132 ? 5.415 -9.907 12.805 1.00 92.88 132 GLY A C 1
ATOM 1063 O O . GLY A 1 132 ? 5.425 -9.093 11.875 1.00 92.88 132 GLY A O 1
ATOM 1064 N N . PRO A 1 133 ? 6.434 -10.054 13.668 1.00 91.25 133 PRO A N 1
ATOM 1065 C CA . PRO A 1 133 ? 7.722 -9.379 13.537 1.00 91.25 133 PRO A CA 1
ATOM 1066 C C . PRO A 1 133 ? 8.345 -9.568 12.151 1.00 91.25 133 PRO A C 1
ATOM 1068 O O . PRO A 1 133 ? 8.204 -10.634 11.543 1.00 91.25 133 PRO A O 1
ATOM 1071 N N . ARG A 1 134 ? 9.047 -8.547 11.641 1.00 87.50 134 ARG A N 1
ATOM 1072 C CA . ARG A 1 134 ? 9.575 -8.568 10.264 1.00 87.50 134 ARG A CA 1
ATOM 1073 C C . ARG A 1 134 ? 10.556 -9.713 9.999 1.00 87.50 134 ARG A C 1
ATOM 1075 O O . ARG A 1 134 ? 10.665 -10.169 8.868 1.00 87.50 134 ARG A O 1
ATOM 1082 N N . ASP A 1 135 ? 11.285 -10.148 11.023 1.00 85.00 135 ASP A N 1
ATOM 1083 C CA . ASP A 1 135 ? 12.284 -11.217 10.956 1.00 85.00 135 ASP A CA 1
ATOM 1084 C C . ASP A 1 135 ? 11.662 -12.614 10.822 1.00 85.00 135 ASP A C 1
ATOM 1086 O O . ASP A 1 135 ? 12.349 -13.549 10.415 1.00 85.00 135 ASP A O 1
ATOM 1090 N N . LEU A 1 136 ? 10.359 -12.744 11.090 1.00 86.88 136 LEU A N 1
ATOM 1091 C CA . LEU A 1 136 ? 9.587 -13.968 10.881 1.00 86.88 136 LEU A CA 1
ATOM 1092 C C . LEU A 1 136 ? 8.837 -13.986 9.540 1.00 86.88 136 LEU A C 1
ATOM 1094 O O . LEU A 1 136 ? 8.215 -14.994 9.202 1.00 86.88 136 LEU A O 1
ATOM 1098 N N . LEU A 1 137 ? 8.872 -12.892 8.770 1.00 84.06 137 LEU A N 1
ATOM 1099 C CA . LEU A 1 137 ? 8.224 -12.837 7.462 1.00 84.06 137 LEU A CA 1
ATOM 1100 C C . LEU A 1 137 ? 9.021 -13.652 6.440 1.00 84.06 137 LEU A C 1
ATOM 1102 O O . LEU A 1 137 ? 10.218 -13.444 6.236 1.00 84.06 137 LEU A O 1
ATOM 1106 N N . LEU A 1 138 ? 8.327 -14.572 5.774 1.00 80.81 138 LEU A N 1
ATOM 1107 C CA . LEU A 1 138 ? 8.896 -15.410 4.726 1.00 80.81 138 LEU A CA 1
ATOM 1108 C C . LEU A 1 138 ? 8.789 -14.720 3.366 1.00 80.81 138 LEU A C 1
ATOM 1110 O O . LEU A 1 138 ? 7.780 -14.086 3.058 1.00 80.81 138 LEU A O 1
ATOM 1114 N N . ASN A 1 139 ? 9.810 -14.919 2.536 1.00 72.25 139 ASN A N 1
ATOM 1115 C CA . ASN A 1 139 ? 9.804 -14.522 1.134 1.00 72.25 139 ASN A CA 1
ATOM 1116 C C . ASN A 1 139 ? 9.709 -15.759 0.245 1.00 72.25 139 ASN A C 1
ATOM 1118 O O . ASN A 1 139 ? 10.384 -16.761 0.486 1.00 72.25 139 ASN A O 1
ATOM 1122 N N . GLU A 1 140 ? 8.899 -15.669 -0.806 1.00 75.12 140 GLU A N 1
ATOM 1123 C CA . GLU A 1 140 ? 8.887 -16.681 -1.854 1.00 75.12 140 GLU A CA 1
ATOM 1124 C C . GLU A 1 140 ? 10.104 -16.469 -2.772 1.00 75.12 140 GLU A C 1
ATOM 1126 O O . GLU A 1 140 ? 10.266 -15.377 -3.329 1.00 75.12 140 GLU A O 1
ATOM 1131 N N . PRO A 1 141 ? 10.988 -17.470 -2.930 1.00 77.25 141 PRO A N 1
ATOM 1132 C CA . PRO A 1 141 ? 12.090 -17.372 -3.876 1.00 77.25 141 PRO A CA 1
ATOM 1133 C C . PRO A 1 141 ? 11.554 -17.361 -5.311 1.00 77.25 141 PRO A C 1
ATOM 1135 O O . PRO A 1 141 ? 10.524 -17.969 -5.601 1.00 77.25 141 PRO A O 1
ATOM 1138 N N . ILE A 1 142 ? 12.284 -16.730 -6.239 1.00 79.19 142 ILE A N 1
ATOM 1139 C CA . ILE A 1 142 ? 11.927 -16.794 -7.664 1.00 79.19 142 ILE A CA 1
ATOM 1140 C C . ILE A 1 142 ? 11.884 -18.272 -8.092 1.00 79.19 142 ILE A C 1
ATOM 1142 O O . ILE A 1 142 ? 12.903 -18.962 -7.972 1.00 79.19 142 ILE A O 1
ATOM 1146 N N . PRO A 1 143 ? 10.748 -18.775 -8.614 1.00 83.44 143 PRO A N 1
ATOM 1147 C CA . PRO A 1 143 ? 10.642 -20.168 -9.020 1.00 83.44 143 PRO A CA 1
ATOM 1148 C C . PRO A 1 143 ? 11.667 -20.513 -10.101 1.00 83.44 143 PRO A C 1
ATOM 1150 O O . PRO A 1 143 ? 11.805 -19.786 -11.086 1.00 83.44 143 PRO A O 1
ATOM 1153 N N . ALA A 1 144 ? 12.329 -21.667 -9.977 1.00 84.50 144 ALA A N 1
ATOM 1154 C CA . ALA A 1 144 ? 13.335 -22.113 -10.946 1.00 84.50 144 ALA A CA 1
ATOM 1155 C C . ALA A 1 144 ? 12.797 -22.133 -12.390 1.00 84.50 144 ALA A C 1
ATOM 1157 O O . ALA A 1 144 ? 13.508 -21.766 -13.320 1.00 84.50 144 ALA A O 1
ATOM 1158 N N . GLY A 1 145 ? 11.518 -22.481 -12.575 1.00 86.19 145 GLY A N 1
ATOM 1159 C CA . GLY A 1 145 ? 10.863 -22.456 -13.885 1.00 86.19 145 GLY A CA 1
ATOM 1160 C C . GLY A 1 145 ? 10.860 -21.075 -14.550 1.00 86.19 145 GLY A C 1
ATOM 1161 O O . GLY A 1 145 ? 11.065 -20.992 -15.754 1.00 86.19 145 GLY A O 1
ATOM 1162 N N . MET A 1 146 ? 10.722 -19.990 -13.779 1.00 83.81 146 MET A N 1
ATOM 1163 C CA . MET A 1 146 ? 10.782 -18.622 -14.309 1.00 83.81 146 MET A CA 1
ATOM 1164 C C . MET A 1 146 ? 12.202 -18.246 -14.750 1.00 83.81 146 MET A C 1
ATOM 1166 O O . MET A 1 146 ? 12.378 -17.545 -15.742 1.00 83.81 146 MET A O 1
ATOM 1170 N N . VAL A 1 147 ? 13.219 -18.728 -14.030 1.00 83.38 147 VAL A N 1
ATOM 1171 C CA . VAL A 1 147 ? 14.634 -18.508 -14.378 1.00 83.38 147 VAL A CA 1
ATOM 1172 C C . VAL A 1 147 ? 15.016 -19.266 -15.652 1.00 83.38 147 VAL A C 1
ATOM 1174 O O . VAL A 1 147 ? 15.825 -18.789 -16.446 1.00 83.38 147 VAL A O 1
ATOM 1177 N N . LEU A 1 148 ? 14.436 -20.451 -15.845 1.00 88.25 148 LEU A N 1
ATOM 1178 C CA . LEU A 1 148 ? 14.711 -21.329 -16.982 1.00 88.25 148 LEU A CA 1
ATOM 1179 C C . LEU A 1 148 ? 13.883 -20.994 -18.233 1.00 88.25 148 LEU A C 1
ATOM 1181 O O . LEU A 1 148 ? 14.202 -21.493 -19.316 1.00 88.25 148 LEU A O 1
ATOM 1185 N N . ASP A 1 149 ? 12.859 -20.146 -18.114 1.00 92.62 149 ASP A N 1
ATOM 1186 C CA . ASP A 1 149 ? 12.051 -19.681 -19.241 1.00 92.62 149 ASP A CA 1
ATOM 1187 C C . ASP A 1 149 ? 12.852 -18.700 -20.114 1.00 92.62 149 ASP A C 1
ATOM 1189 O O . ASP A 1 149 ? 12.994 -17.506 -19.831 1.00 92.62 149 ASP A O 1
ATOM 1193 N N . LYS A 1 150 ? 13.401 -19.229 -21.210 1.00 92.56 150 LYS A N 1
ATOM 1194 C CA . LYS A 1 150 ? 14.256 -18.474 -22.131 1.00 92.56 150 LYS A CA 1
ATOM 1195 C C . LYS A 1 150 ? 13.513 -17.331 -22.817 1.00 92.56 150 LYS A C 1
ATOM 1197 O O . LYS A 1 150 ? 14.122 -16.282 -23.035 1.00 92.56 150 LYS A O 1
ATOM 1202 N N . ASP A 1 151 ? 12.236 -17.519 -23.136 1.00 93.31 151 ASP A N 1
ATOM 1203 C CA . ASP A 1 151 ? 11.439 -16.520 -23.846 1.00 93.31 151 ASP A CA 1
ATOM 1204 C C . ASP A 1 151 ? 11.099 -15.360 -22.910 1.00 93.31 151 ASP A C 1
ATOM 1206 O O . ASP A 1 151 ? 11.257 -14.189 -23.271 1.00 93.31 151 ASP A O 1
ATOM 1210 N N . TYR A 1 152 ? 10.739 -15.674 -21.665 1.00 87.81 152 TYR A N 1
ATOM 1211 C CA . TYR A 1 152 ? 10.513 -14.678 -20.627 1.00 87.81 152 TYR A CA 1
ATOM 1212 C C . TYR A 1 152 ? 11.778 -13.867 -20.311 1.00 87.81 152 TYR A C 1
ATOM 1214 O O . TYR A 1 152 ? 11.740 -12.633 -20.290 1.00 87.81 152 TYR A O 1
ATOM 1222 N N . ILE A 1 153 ? 12.924 -14.531 -20.126 1.00 89.50 153 ILE A N 1
ATOM 1223 C CA . ILE A 1 153 ? 14.204 -13.858 -19.854 1.00 89.50 153 ILE A CA 1
ATOM 1224 C C . ILE A 1 153 ? 14.640 -12.986 -21.042 1.00 89.50 153 ILE A C 1
ATOM 1226 O O . ILE A 1 153 ? 15.124 -11.866 -20.841 1.00 89.50 153 ILE A O 1
ATOM 1230 N N . ALA A 1 154 ? 14.440 -13.453 -22.279 1.00 90.50 154 ALA A N 1
ATOM 1231 C CA . ALA A 1 154 ? 14.707 -12.661 -23.476 1.00 90.50 154 ALA A CA 1
ATOM 1232 C C . ALA A 1 154 ? 13.816 -11.410 -23.543 1.00 90.50 154 ALA A C 1
ATOM 1234 O O . ALA A 1 154 ? 14.306 -10.320 -23.852 1.00 90.50 154 ALA A O 1
ATOM 1235 N N . GLU A 1 155 ? 12.533 -11.534 -23.195 1.00 87.56 155 GLU A N 1
ATOM 1236 C CA . GLU A 1 155 ? 11.607 -10.402 -23.153 1.00 87.56 155 GLU A CA 1
ATOM 1237 C C . GLU A 1 155 ? 11.973 -9.391 -22.057 1.00 87.56 155 GLU A C 1
ATOM 1239 O O . GLU A 1 155 ? 11.975 -8.183 -22.312 1.00 87.56 155 GLU A O 1
ATOM 1244 N N . LEU A 1 156 ? 12.345 -9.852 -20.859 1.00 85.62 156 LEU A N 1
ATOM 1245 C CA . LEU A 1 156 ? 12.827 -8.974 -19.790 1.00 85.62 156 LEU A CA 1
ATOM 1246 C C . LEU A 1 156 ? 14.071 -8.190 -20.225 1.00 85.62 156 LEU A C 1
ATOM 1248 O O . LEU A 1 156 ? 14.122 -6.970 -20.047 1.00 85.62 156 LEU A O 1
ATOM 1252 N N . ARG A 1 157 ? 15.039 -8.855 -20.869 1.00 87.62 157 ARG A N 1
ATOM 1253 C CA . ARG A 1 157 ? 16.240 -8.193 -21.399 1.00 87.62 157 ARG A CA 1
ATOM 1254 C C . ARG A 1 157 ? 15.884 -7.159 -22.472 1.00 87.62 157 ARG A C 1
ATOM 1256 O O . ARG A 1 157 ? 16.314 -6.012 -22.375 1.00 87.62 157 ARG A O 1
ATOM 1263 N N . ARG A 1 158 ? 15.003 -7.511 -23.421 1.00 85.75 158 ARG A N 1
ATOM 1264 C CA . ARG A 1 158 ? 14.502 -6.588 -24.459 1.00 85.75 158 ARG A CA 1
ATOM 1265 C C . ARG A 1 158 ? 13.877 -5.328 -23.852 1.00 85.75 158 ARG A C 1
ATOM 1267 O O . ARG A 1 158 ? 14.066 -4.233 -24.384 1.00 85.75 158 ARG A O 1
ATOM 1274 N N . ARG A 1 159 ? 13.111 -5.463 -22.764 1.00 80.44 159 ARG A N 1
ATOM 1275 C CA . ARG A 1 159 ? 12.508 -4.320 -22.055 1.00 80.44 159 ARG A CA 1
ATOM 1276 C C . ARG A 1 159 ? 13.561 -3.474 -21.352 1.00 80.44 159 ARG A C 1
ATOM 1278 O O . ARG A 1 159 ? 13.512 -2.249 -21.469 1.00 80.44 159 ARG A O 1
ATOM 1285 N N . ALA A 1 160 ? 14.505 -4.111 -20.663 1.00 81.12 160 ALA A N 1
ATOM 1286 C CA . ALA A 1 160 ? 15.575 -3.425 -19.948 1.00 81.12 160 ALA A CA 1
ATOM 1287 C C . ALA A 1 160 ? 16.406 -2.532 -20.883 1.00 81.12 160 ALA A C 1
ATOM 1289 O O . ALA A 1 160 ? 16.646 -1.3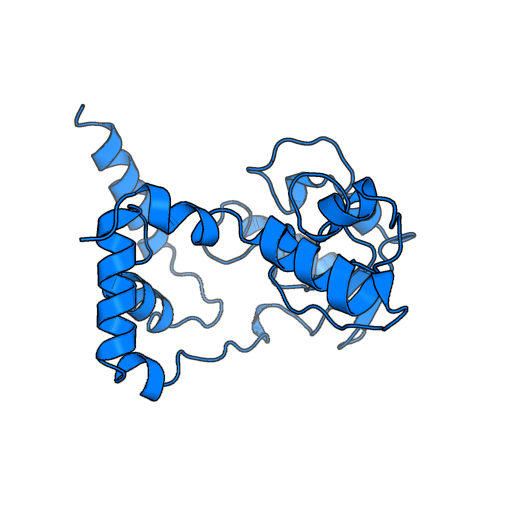69 -20.556 1.00 81.12 160 ALA A O 1
ATOM 1290 N N . ASP A 1 161 ? 16.747 -3.033 -22.073 1.00 82.44 161 ASP A N 1
ATOM 1291 C CA . ASP A 1 161 ? 17.530 -2.297 -23.075 1.00 82.44 161 ASP A CA 1
ATOM 1292 C C . ASP A 1 161 ? 16.800 -1.071 -23.645 1.00 82.44 161 ASP A C 1
ATOM 1294 O O . ASP A 1 161 ? 17.432 -0.141 -24.140 1.00 82.44 161 ASP A O 1
ATOM 1298 N N . ARG A 1 162 ? 15.464 -1.043 -23.576 1.00 76.62 162 ARG A N 1
ATOM 1299 C CA . ARG A 1 162 ? 14.647 0.048 -24.131 1.00 76.62 162 ARG A CA 1
ATOM 1300 C C . ARG A 1 162 ? 14.207 1.078 -23.104 1.00 76.62 162 ARG A C 1
ATOM 1302 O O . ARG A 1 162 ? 14.024 2.238 -23.465 1.00 76.62 162 ARG A O 1
ATOM 1309 N N . ILE A 1 163 ? 13.961 0.651 -21.868 1.00 67.25 163 ILE A N 1
ATOM 1310 C CA . ILE A 1 163 ? 13.402 1.513 -20.820 1.00 67.25 163 ILE A CA 1
ATOM 1311 C C . ILE A 1 163 ? 14.513 2.145 -19.972 1.00 67.25 163 ILE A C 1
ATOM 1313 O O . ILE A 1 163 ? 14.320 3.252 -19.481 1.00 67.25 163 ILE A O 1
ATOM 1317 N N . GLY A 1 164 ? 15.680 1.496 -19.860 1.00 58.78 164 GLY A N 1
ATOM 1318 C CA . GLY A 1 164 ? 16.774 1.951 -19.002 1.00 58.78 164 GLY A CA 1
ATOM 1319 C C . GLY A 1 164 ? 16.393 1.843 -17.523 1.00 58.78 164 GLY A C 1
ATOM 1320 O O . GLY A 1 164 ? 15.608 2.625 -17.002 1.00 58.78 164 GLY A O 1
ATOM 1321 N N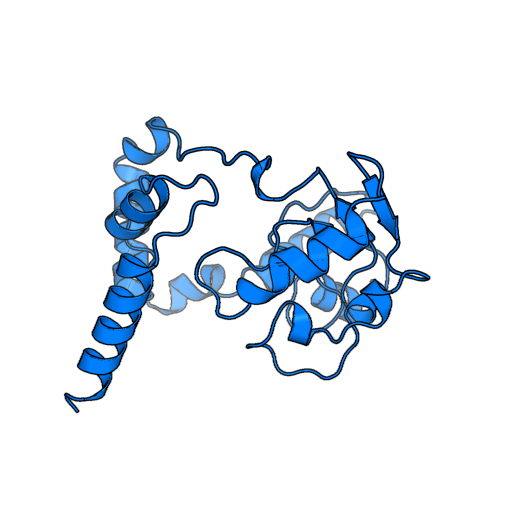 . GLY A 1 165 ? 16.927 0.846 -16.822 1.00 56.72 165 GLY A N 1
ATOM 1322 C CA . GLY A 1 165 ? 16.640 0.651 -15.400 1.00 56.72 165 GLY A CA 1
ATOM 1323 C C . GLY A 1 165 ? 17.132 -0.698 -14.876 1.00 56.72 165 GLY A C 1
ATOM 1324 O O . GLY A 1 165 ? 17.606 -1.520 -15.663 1.00 56.72 165 GLY A O 1
ATOM 1325 N N . PRO A 1 166 ? 16.992 -0.969 -13.566 1.00 53.56 166 PRO A N 1
ATOM 1326 C CA . PRO A 1 166 ? 17.494 -2.183 -12.906 1.00 53.56 166 PRO A CA 1
ATOM 1327 C C . PRO A 1 166 ? 16.752 -3.476 -13.304 1.00 53.56 166 PRO A C 1
ATOM 1329 O O . PRO A 1 166 ? 16.974 -4.525 -12.718 1.00 53.56 166 PRO A O 1
ATOM 1332 N N . MET A 1 167 ? 15.904 -3.428 -14.334 1.00 64.75 167 MET A N 1
ATOM 1333 C CA . MET A 1 167 ? 15.070 -4.529 -14.835 1.00 64.75 167 MET A CA 1
ATOM 1334 C C . MET A 1 167 ? 15.853 -5.565 -15.661 1.00 64.75 167 MET A C 1
ATOM 1336 O O . MET A 1 167 ? 15.259 -6.339 -16.411 1.00 64.75 167 MET A O 1
ATOM 1340 N N . ARG A 1 168 ? 17.188 -5.562 -15.581 1.00 79.50 168 ARG A N 1
ATOM 1341 C CA . ARG A 1 168 ? 18.008 -6.576 -16.244 1.00 79.50 168 ARG A CA 1
ATOM 1342 C C . ARG A 1 168 ? 17.811 -7.913 -15.529 1.00 79.50 168 ARG A C 1
ATOM 1344 O O . ARG A 1 168 ? 17.928 -7.933 -14.302 1.00 79.50 168 ARG A O 1
ATOM 1351 N N . PRO A 1 169 ? 17.553 -9.016 -16.255 1.00 81.31 169 PRO A N 1
ATOM 1352 C CA . PRO A 1 169 ? 17.365 -10.326 -15.637 1.00 81.31 169 PRO A CA 1
ATOM 1353 C C . PRO A 1 169 ? 18.491 -10.692 -14.672 1.00 81.31 169 PRO A C 1
ATOM 1355 O O . PRO A 1 169 ? 18.233 -11.205 -13.593 1.00 81.31 169 PRO A O 1
ATOM 1358 N N . GLU A 1 170 ? 19.736 -10.359 -15.014 1.00 82.50 170 GLU A N 1
ATOM 1359 C CA . GLU A 1 170 ? 20.905 -10.669 -14.195 1.00 82.50 170 GLU A CA 1
ATOM 1360 C C . GLU A 1 170 ? 20.853 -9.960 -12.836 1.00 82.50 170 GLU A C 1
ATOM 1362 O O . GLU A 1 170 ? 21.154 -10.573 -11.818 1.00 82.50 170 GLU A O 1
ATOM 1367 N N . ALA A 1 171 ? 20.421 -8.695 -12.804 1.00 77.06 171 ALA A N 1
ATOM 1368 C CA . ALA A 1 171 ? 20.297 -7.925 -11.569 1.00 77.06 171 ALA A CA 1
ATOM 1369 C C . ALA A 1 171 ? 19.140 -8.434 -10.696 1.00 77.06 171 ALA A C 1
ATOM 1371 O O . ALA A 1 171 ? 19.305 -8.563 -9.487 1.00 77.06 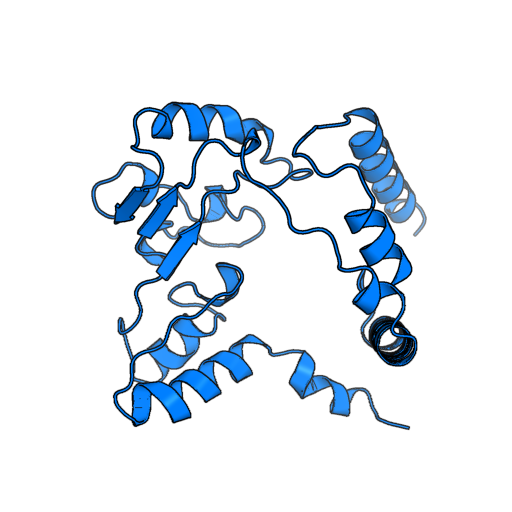171 ALA A O 1
ATOM 1372 N N . ILE A 1 172 ? 17.999 -8.774 -11.309 1.00 76.62 172 ILE A N 1
ATOM 1373 C CA . ILE A 1 172 ? 16.834 -9.346 -10.611 1.00 76.62 172 ILE A CA 1
ATOM 1374 C C . ILE A 1 172 ? 17.203 -10.688 -9.969 1.00 76.62 172 ILE A C 1
ATOM 1376 O O . ILE A 1 172 ? 16.902 -10.926 -8.803 1.00 76.62 172 ILE A O 1
ATOM 1380 N N . LEU A 1 173 ? 17.874 -11.562 -10.722 1.00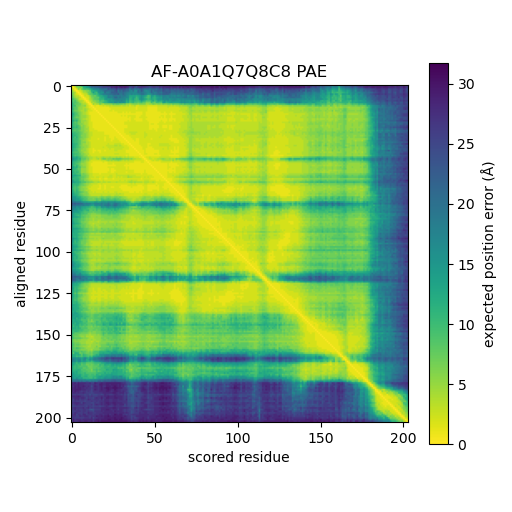 79.06 173 LEU A N 1
ATOM 1381 C CA . LEU A 1 173 ? 18.271 -12.883 -10.240 1.00 79.06 173 LEU A CA 1
ATOM 1382 C C . LEU A 1 173 ? 19.358 -12.798 -9.164 1.00 79.06 173 LEU A C 1
ATOM 1384 O O . LEU A 1 173 ? 19.312 -13.562 -8.207 1.00 79.06 173 LEU A O 1
ATOM 1388 N N . GLN A 1 174 ? 20.308 -11.867 -9.286 1.00 76.12 174 GLN A N 1
ATOM 1389 C CA . GLN A 1 174 ? 21.308 -11.615 -8.244 1.00 76.12 174 GLN A CA 1
ATOM 1390 C C . GLN A 1 174 ? 20.671 -11.115 -6.947 1.00 76.12 174 GLN A C 1
ATOM 1392 O O . GLN A 1 174 ? 21.047 -11.579 -5.876 1.00 76.12 174 GLN A O 1
ATOM 1397 N N . ASP A 1 175 ? 19.706 -10.198 -7.037 1.00 69.88 175 ASP A N 1
ATOM 1398 C CA . ASP A 1 175 ? 18.991 -9.684 -5.868 1.00 69.88 175 ASP A CA 1
ATOM 1399 C C . ASP A 1 175 ? 18.150 -10.779 -5.199 1.00 69.88 175 ASP A C 1
ATOM 1401 O O . ASP A 1 175 ? 18.171 -10.913 -3.982 1.00 69.88 175 ASP A O 1
ATOM 1405 N N . ALA A 1 176 ? 17.489 -11.631 -5.987 1.00 69.50 176 ALA A N 1
ATOM 1406 C CA . ALA A 1 176 ? 16.711 -12.756 -5.473 1.00 69.50 176 ALA A CA 1
ATOM 1407 C C . ALA A 1 176 ? 17.558 -13.897 -4.886 1.00 69.50 176 ALA A C 1
ATOM 1409 O O . ALA A 1 176 ? 17.086 -14.613 -4.006 1.00 69.50 176 ALA A O 1
ATOM 1410 N N . ALA A 1 177 ? 18.782 -14.091 -5.388 1.00 67.75 177 ALA A N 1
ATOM 1411 C CA . ALA A 1 177 ? 19.724 -15.095 -4.896 1.00 67.75 177 ALA A CA 1
ATOM 1412 C C . ALA A 1 177 ? 20.556 -14.607 -3.701 1.00 67.75 177 ALA A C 1
ATOM 1414 O O . ALA A 1 177 ? 21.225 -15.417 -3.054 1.00 67.75 177 ALA A O 1
ATOM 1415 N N . ALA A 1 178 ? 20.541 -13.303 -3.406 1.00 62.72 178 ALA A N 1
ATOM 1416 C CA . ALA A 1 178 ? 21.103 -12.800 -2.166 1.00 62.72 178 ALA A CA 1
ATOM 1417 C C . ALA A 1 178 ? 20.367 -13.468 -0.989 1.00 62.72 178 ALA A C 1
ATOM 1419 O O . ALA A 1 178 ? 19.161 -13.708 -1.092 1.00 62.72 178 ALA A O 1
ATOM 1420 N N . PRO A 1 179 ? 21.068 -13.823 0.105 1.00 52.38 179 PRO A N 1
ATOM 1421 C CA . PRO A 1 179 ? 20.462 -14.447 1.276 1.00 52.38 179 PRO A CA 1
ATOM 1422 C C . PRO A 1 179 ? 19.492 -13.466 1.948 1.00 52.38 179 PRO A C 1
ATOM 1424 O O . PRO A 1 179 ? 19.809 -12.814 2.934 1.00 52.38 179 PRO A O 1
ATOM 1427 N N . ASN A 1 180 ? 18.288 -13.369 1.394 1.00 48.25 180 ASN A N 1
ATOM 1428 C CA . ASN A 1 180 ? 17.226 -12.473 1.814 1.00 48.25 180 ASN A CA 1
ATOM 1429 C C . ASN A 1 180 ? 16.309 -13.196 2.802 1.00 48.25 180 ASN A C 1
ATOM 1431 O O . ASN A 1 180 ? 15.096 -13.288 2.611 1.00 48.25 180 ASN A O 1
ATOM 1435 N N . ALA A 1 181 ? 16.891 -13.673 3.898 1.00 39.44 181 ALA A N 1
ATOM 1436 C CA . ALA A 1 181 ? 16.249 -13.332 5.154 1.00 39.44 181 ALA A CA 1
ATOM 1437 C C . ALA A 1 181 ? 16.641 -11.880 5.448 1.00 39.44 181 ALA A C 1
ATOM 1439 O O . ALA A 1 181 ? 17.617 -11.367 4.914 1.00 39.44 181 ALA A O 1
ATOM 1440 N N . PHE A 1 182 ? 15.869 -11.193 6.262 1.00 48.62 182 PHE A N 1
ATOM 1441 C CA . PHE A 1 182 ? 16.035 -9.790 6.625 1.00 48.62 182 PHE A CA 1
ATOM 1442 C C . PHE A 1 182 ? 17.384 -9.413 7.315 1.00 48.62 182 PHE A C 1
ATOM 1444 O O . PHE A 1 182 ? 17.434 -8.446 8.074 1.00 48.62 182 PHE A O 1
ATOM 1451 N N . PHE A 1 183 ? 18.488 -10.138 7.099 1.00 38.69 183 PHE A N 1
ATOM 1452 C CA . PHE A 1 183 ? 19.769 -9.929 7.762 1.00 38.69 183 PHE A CA 1
ATOM 1453 C C . PHE A 1 183 ? 20.652 -8.917 7.024 1.00 38.69 183 PHE A C 1
ATOM 1455 O O . PHE A 1 183 ? 21.034 -9.060 5.866 1.00 38.69 183 PHE A O 1
ATOM 1462 N N . TYR A 1 184 ? 20.966 -7.866 7.766 1.00 41.19 184 TYR A N 1
ATOM 1463 C CA . TYR A 1 184 ? 21.867 -6.774 7.441 1.00 41.19 184 TYR A CA 1
ATOM 1464 C C . TYR A 1 184 ? 23.325 -7.247 7.284 1.00 41.19 184 TYR A C 1
ATOM 1466 O O . TYR A 1 184 ? 23.886 -7.803 8.226 1.00 41.19 184 TYR A O 1
ATOM 1474 N N . ASP A 1 185 ? 23.955 -6.942 6.139 1.00 43.78 185 ASP A N 1
ATOM 1475 C CA . ASP A 1 185 ? 25.418 -6.854 6.011 1.00 43.78 185 ASP A CA 1
ATOM 1476 C C . ASP A 1 185 ? 25.839 -5.369 5.863 1.00 43.78 185 ASP A C 1
ATOM 1478 O O . ASP A 1 185 ? 25.631 -4.767 4.798 1.00 43.78 185 ASP A O 1
ATOM 1482 N N . PRO A 1 186 ? 26.423 -4.753 6.913 1.00 44.28 186 PRO A N 1
ATOM 1483 C CA . PRO A 1 186 ? 26.924 -3.378 6.884 1.00 44.28 186 PRO A CA 1
ATOM 1484 C C . PRO A 1 186 ? 27.920 -3.107 5.753 1.00 44.28 186 PRO A C 1
ATOM 1486 O O . PRO A 1 186 ? 27.942 -2.009 5.188 1.00 44.28 186 PRO A O 1
ATOM 1489 N N . ALA A 1 187 ? 28.771 -4.085 5.435 1.00 43.84 187 ALA A N 1
ATOM 1490 C CA . ALA A 1 187 ? 29.889 -3.891 4.522 1.00 43.84 187 ALA A CA 1
ATOM 1491 C C . ALA A 1 187 ? 29.407 -3.690 3.080 1.00 43.84 187 ALA A C 1
ATOM 1493 O O . ALA A 1 187 ? 30.008 -2.934 2.311 1.00 43.84 187 ALA A O 1
ATOM 1494 N N . GLU A 1 188 ? 28.291 -4.320 2.718 1.00 48.66 188 GLU A N 1
ATOM 1495 C CA . GLU A 1 188 ? 27.773 -4.277 1.355 1.00 48.66 188 GLU A CA 1
ATOM 1496 C C . GLU A 1 188 ? 26.968 -3.002 1.064 1.00 48.66 188 GLU A C 1
ATOM 1498 O O . GLU A 1 188 ? 26.978 -2.493 -0.060 1.00 48.66 188 GLU A O 1
ATOM 1503 N N . VAL A 1 189 ? 26.355 -2.401 2.090 1.00 47.78 189 VAL A N 1
ATOM 1504 C CA . VAL A 1 189 ? 25.710 -1.080 1.990 1.00 47.78 189 VAL A CA 1
ATOM 1505 C C . VAL A 1 189 ? 26.750 0.021 1.776 1.00 47.78 189 VAL A C 1
ATOM 1507 O O . VAL A 1 189 ? 26.573 0.856 0.886 1.00 47.78 189 VAL A O 1
ATOM 1510 N N . MET A 1 190 ? 27.861 -0.017 2.517 1.00 43.22 190 MET A N 1
ATOM 1511 C CA . MET A 1 190 ? 28.957 0.946 2.356 1.00 43.22 190 MET A CA 1
ATOM 1512 C C . MET A 1 190 ? 29.585 0.856 0.964 1.00 43.22 190 MET A C 1
ATOM 1514 O O . MET A 1 190 ? 29.720 1.867 0.278 1.00 43.22 190 MET A O 1
ATOM 1518 N N . LYS A 1 191 ? 29.833 -0.359 0.460 1.00 46.97 191 LYS A N 1
ATOM 1519 C CA . LYS A 1 191 ? 30.332 -0.551 -0.911 1.00 46.97 191 LYS A CA 1
ATOM 1520 C C . LYS A 1 191 ? 29.367 -0.031 -1.977 1.00 46.97 191 LYS A C 1
ATOM 1522 O O . LYS A 1 191 ? 29.818 0.492 -2.997 1.00 46.97 191 LYS A O 1
ATOM 1527 N N . ARG A 1 192 ? 28.049 -0.176 -1.785 1.00 46.66 192 ARG A N 1
ATOM 1528 C CA . ARG A 1 192 ? 27.030 0.356 -2.712 1.00 46.66 192 ARG A CA 1
ATOM 1529 C C . ARG A 1 192 ? 26.957 1.887 -2.664 1.00 46.66 192 ARG A C 1
ATOM 1531 O O . ARG A 1 192 ? 26.819 2.497 -3.724 1.00 46.66 192 ARG A O 1
ATOM 1538 N N . ALA A 1 193 ? 27.096 2.497 -1.486 1.00 42.84 193 ALA A N 1
ATOM 1539 C CA . ALA A 1 193 ? 27.158 3.951 -1.315 1.00 42.84 193 ALA A CA 1
ATOM 1540 C C . ALA A 1 193 ? 28.412 4.550 -1.978 1.00 42.84 193 ALA A C 1
ATOM 1542 O O . ALA A 1 193 ? 28.295 5.413 -2.844 1.00 42.84 193 ALA A O 1
ATOM 1543 N N . GLU A 1 194 ? 29.593 3.989 -1.711 1.00 41.81 194 GLU A N 1
ATOM 1544 C CA . GLU A 1 194 ? 30.856 4.419 -2.331 1.00 41.81 194 GLU A CA 1
ATOM 1545 C C . GLU A 1 194 ? 30.868 4.218 -3.855 1.00 41.81 194 GLU A C 1
ATOM 1547 O O . GLU A 1 194 ? 31.501 4.959 -4.610 1.00 41.81 194 GLU A O 1
ATOM 1552 N N . ARG A 1 195 ? 30.195 3.170 -4.351 1.00 47.22 195 ARG A N 1
ATOM 1553 C CA . ARG A 1 195 ? 30.063 2.932 -5.796 1.00 47.22 195 ARG A CA 1
ATOM 1554 C C . ARG A 1 195 ? 29.159 3.976 -6.456 1.00 47.22 195 ARG A C 1
ATOM 1556 O O . ARG A 1 195 ? 29.412 4.320 -7.605 1.00 47.22 195 ARG A O 1
ATOM 1563 N N . ARG A 1 196 ? 28.154 4.502 -5.748 1.00 42.94 196 ARG A N 1
ATOM 1564 C CA . ARG A 1 196 ? 27.305 5.603 -6.231 1.00 42.94 196 ARG A CA 1
ATOM 1565 C C . ARG A 1 196 ? 28.038 6.946 -6.210 1.00 42.94 196 ARG A C 1
ATOM 1567 O O . ARG A 1 196 ? 27.956 7.662 -7.201 1.00 42.94 196 ARG A O 1
ATOM 1574 N N . GLU A 1 197 ? 28.816 7.236 -5.168 1.00 37.44 197 GLU A N 1
ATOM 1575 C CA . GLU A 1 197 ? 29.615 8.473 -5.079 1.00 37.44 197 GLU A CA 1
ATOM 1576 C C . GLU A 1 197 ? 30.726 8.549 -6.140 1.00 37.44 197 GLU A C 1
ATOM 1578 O O . GLU A 1 197 ? 30.969 9.603 -6.728 1.00 37.44 197 GLU A O 1
ATOM 1583 N N . ARG A 1 198 ? 31.359 7.414 -6.470 1.00 41.88 198 ARG A N 1
ATOM 1584 C CA . ARG A 1 198 ? 32.359 7.353 -7.553 1.00 41.88 198 ARG A CA 1
ATOM 1585 C C . ARG A 1 198 ? 31.783 7.644 -8.939 1.00 41.88 198 ARG A C 1
ATOM 1587 O O . ARG A 1 198 ? 32.502 8.153 -9.790 1.00 41.88 198 ARG A O 1
ATOM 1594 N N . ILE A 1 199 ? 30.507 7.342 -9.173 1.00 43.66 199 ILE A N 1
ATOM 1595 C CA . ILE A 1 199 ? 29.846 7.611 -10.460 1.00 43.66 199 ILE A CA 1
ATOM 1596 C C . ILE A 1 199 ? 29.493 9.102 -10.592 1.00 43.66 199 ILE A C 1
ATOM 1598 O O . ILE A 1 199 ? 29.501 9.636 -11.696 1.00 43.66 199 ILE A O 1
ATOM 1602 N N . THR A 1 200 ? 29.248 9.803 -9.482 1.00 43.38 200 THR A N 1
ATOM 1603 C CA . THR A 1 200 ? 28.911 11.238 -9.478 1.00 43.38 200 THR A CA 1
ATOM 1604 C C . THR A 1 200 ? 30.115 12.182 -9.560 1.00 43.38 200 THR A C 1
ATOM 1606 O O . THR A 1 200 ? 29.922 13.372 -9.782 1.00 43.38 200 THR A O 1
ATOM 1609 N N . HIS A 1 201 ? 31.348 11.683 -9.421 1.00 41.41 201 HIS A N 1
ATOM 1610 C CA . HIS A 1 201 ? 32.582 12.486 -9.475 1.00 41.41 201 HIS A CA 1
ATOM 1611 C C . HIS A 1 201 ? 33.401 12.302 -10.769 1.00 41.41 201 HIS A C 1
ATOM 1613 O O . HIS A 1 201 ? 34.589 12.621 -10.805 1.00 41.41 201 HIS A O 1
ATOM 1619 N N . HIS A 1 202 ? 32.790 11.778 -11.835 1.00 43.44 202 HIS A N 1
ATOM 1620 C CA . HIS A 1 202 ? 33.406 11.652 -13.167 1.00 43.44 202 HIS A CA 1
ATOM 1621 C C . HIS A 1 202 ? 32.602 12.351 -14.278 1.00 43.44 202 HIS A C 1
ATOM 1623 O O . HIS A 1 202 ? 32.577 11.900 -15.424 1.00 43.44 202 HIS A O 1
ATOM 1629 N N . HIS A 1 203 ? 31.983 13.483 -13.939 1.00 37.94 203 HIS A N 1
ATOM 1630 C CA . HIS A 1 203 ? 31.503 14.471 -14.903 1.00 37.94 203 HIS A CA 1
ATOM 1631 C C . HIS A 1 203 ? 32.131 15.831 -14.629 1.00 37.94 203 HIS A C 1
ATOM 1633 O O . HIS A 1 203 ? 32.205 16.202 -13.437 1.00 37.94 203 HIS A O 1
#

Mean predicted aligned error: 10.0 Å

Solvent-accessible surface area (backbone atoms only — not comparable to full-atom values): 12204 Å² total; per-residue (Å²): 138,85,57,81,73,76,48,52,77,76,70,46,59,32,61,54,54,21,51,48,44,44,64,68,24,57,76,62,75,52,85,84,88,85,90,70,65,53,77,48,45,21,47,49,74,85,15,15,42,15,45,41,28,74,71,78,48,65,86,79,70,88,29,63,41,70,66,56,70,54,46,87,94,41,93,51,40,84,47,36,65,65,54,46,67,74,51,64,85,57,63,74,68,38,78,42,64,24,76,94,42,81,67,25,72,36,46,36,32,77,81,40,68,91,50,91,57,90,47,37,35,48,71,32,34,47,29,39,34,36,78,56,62,60,84,74,62,83,74,85,69,79,55,68,67,66,75,67,32,62,66,60,46,50,51,38,39,58,49,22,79,72,70,67,61,78,55,34,54,69,54,50,51,51,61,60,68,43,80,73,58,88,69,86,59,73,70,60,53,52,53,55,50,54,55,52,54,59,64,70,72,76,118

Sequence (203 aa):
MQRREDMRPFMDRDASIASVMEREVLAKHRKALMIFGVLHLMHGGGSAVGRYERNGYPSVTFVIMAHNGFGNHTPLTKYNEALERRIASWPVPSLVPLKGTWLADLEYGYFFPDERGRNRISARVDGYLYLGPRDLLLNEPIPAGMVLDKDYIAELRRRADRIGGPMRPEAILQDAAAPNAFFYDPAEVMKRAERRERITHHH

Foldseek 3Di:
DDDLVVCVVVPLPLVVLLVCCVPVDVVVVHDDDDDDQQVQPWDADSHNNVVVCVVVCNPVDAGEDEDQQLDPLDPLNVCLVVVCVQCVPPDAWDKAFCPPDPQQQDAPCNNPVVDDDRHGVVNTHGIYTYNDRNLPDDDDADDPVCVVPPVNLVVQCVCCVSVPDCSRPVSVNVVSPPPPRVDDDPVVSVVVVVVVVVVVPPD

Radius of gyration: 19.78 Å; Cα contacts (8 Å, |Δi|>4): 204; chains: 1; bounding box: 55×39×57 Å

Secondary structure (DSSP, 8-state):
---GGGGGGGT-HHHHHHHHIIIIIITTT------S-GGGT-SSTTSHHHHHHHTT-TT----EEEP-TT-TTSGGGGGHHHHHHHHTTS-SSEEEESTTSGGGGSBGGGT-TTS----BGGGT-SEEEE-S-GGG---PPPPHHHHH-HHHHHHHHHHHHHH-SS--HHHHHHHHHS--SS---HHHHHHHHHHHHHHHT--